Protein 3C5H (pdb70)

GO terms:
  GO:0005096 GTPase activator activity (F, IDA)
  GO:0005543 phospholipid binding (F, IDA)
  GO:0005096 GTPase activator activity (F, TAS)
  GO:0005829 cytosol (C, TAS)
  GO:0051056 regulation of small GTPase mediated signal transduction (P, TAS)

B-factor: mean 26.94, std 9.26, range [2.0, 60.21]

CATH classification: 3.40.50.300

Organism: Homo sapiens (NCBI:txid9606)

Radius of gyration: 16.61 Å; Cα contacts (8 Å, |Δi|>4): 480; chains: 1; bounding box: 36×43×38 Å

Solvent-accessible surface area: 10940 Å² total; per-residue (Å²): 106,130,150,118,175,132,68,36,62,12,18,2,0,1,0,0,29,5,1,24,40,92,110,31,61,88,76,31,6,15,10,16,22,1,0,0,23,14,22,21,66,62,94,99,76,31,71,100,125,28,67,14,34,2,30,94,84,35,7,42,15,81,0,0,32,95,22,9,16,5,0,0,0,75,26,133,52,39,12,0,1,3,5,4,15,5,1,14,65,152,92,112,115,28,12,71,46,144,88,46,105,89,12,31,109,29,0,10,36,44,74,10,69,7,76,106,0,2,11,4,23,9,37,106,0,9,52,115,24,98,82,66,116,97,54,89,3,34,144,11,62,7,113,4,29,0,0,0,0,2,0,20,0,23,209,149,13,102,91,12,31,56,46,0,33,84,0,25,62,44,0,40,146,40,191,73,40,16,0,0,0,0,4,50,32,60,78,31,36,107,73,63,39,72,49,0,59,82,19,2,147,80,61,96,102,19,82,32,10,64,1,3,13,100,65,79,72,61,3,96,90,0,0,57,16,0,29,112,48,23,37,188

Foldseek 3Di:
DQPDLAPPEAEEEEEFDAFFCVSCVVPDQCQVLLLQCQAPVDPVQGDPDADLADAPQLCCFQQVNVPQKGFQQQDVHYTYMYRHFHAYNPPRHTDVNVVDDPSLQSSLDQKQARPLRFHDRHSVCGVVVVVDDGDGDPPSIGGHQEYEYEQEQAPVRVVRVVVSLSSVVSNVVVVHYYEYEYEPCVRGDPVSVVVVVVVQVVDDPHHYFYDYSPVGPCSVVSVVVRSVVSSD

Sequence (232 aa):
RENLYFQGTYNISVVGLSGTEKEKGQCGIGKSCLCNRFVVRPSADEFHLDHTSVLSTSDFGGRVVNNDHFLYWGEVSKMHIVVEQTEFIIDDQTFQPHRSTALQPYIKRAAATKLASAEKLMYFCTDQLGLEQDFEQKQMPDGKLLVDGFLLGIDVSRNFDDQLKFVSNLYNQLAKTKKPIVVVLTKCDEGVERYIRDAHTFALSKKNLQVVETSARSNVNVDLAFSTLVQQLLIDK

Nearest PDB structures (foldseek):
  3c5h-assembly1_A  TM=1.004E+00  e=5.562E-52  Homo sapiens
  6d4g-assembly1_A  TM=9.796E-01  e=6.152E-45  Rattus norvegicus
  6e6c-assembly1_A  TM=6.858E-01  e=2.687E-07  Homo sapiens
  5wpm-assembly1_A  TM=6.747E-01  e=1.916E-06  Homo sapiens
  8g4h-assembly1_B  TM=6.964E-01  e=5.279E-06  Homo sapiens

Secondary structure (DSSP, 8-state):
-TTSS--S-EEEEEEES---TTTTTT---SHHHHHHHHH--STTT--S----EE-HHHHTSTTTTT-SEEEEEEE--EEEEEE---EETTT-SBTTGGGPPPHHHHHT-SEEE-TTPBPP--GGGTT-GGGS--PBPGGGEEE--EEEEEEE-B--HHHHHHHHHHHHHHHHHTT--EEEEEE-GGGB-HHHHHHHHHHHHTSSS--EEE-BTTTTBSHHHHHHHHHHHHH-

InterPro domains:
  IPR000198 Rho GTPase-activating protein domain [PF00620] (1262-1408)
  IPR000198 Rho GTPase-activating protein domain [PS50238] (1249-1436)
  IPR000198 Rho GTPase-activating protein domain [SM00324] (1259-1433)
  IPR001806 Small GTPase [PF00071] (159-247)
  IPR002713 FF domain [PS51676] (270-327)
  IPR002713 FF domain [PS51676] (368-422)
  IPR002713 FF domain [PS51676] (429-483)
  IPR002713 FF domain [PS51676] (485-550)
  IPR002713 FF domain [SM00441] (270-327)
  IPR002713 FF domain [SM00441] (369-422)
  IPR002713 FF domain [SM00441] (429-483)
  IPR002713 FF domain [SM00441] (485-539)
  IPR008936 Rho GTPase activation protein [G3DSA:1.10.555.10] (1240-1439)
  IPR008936 Rho GTPase 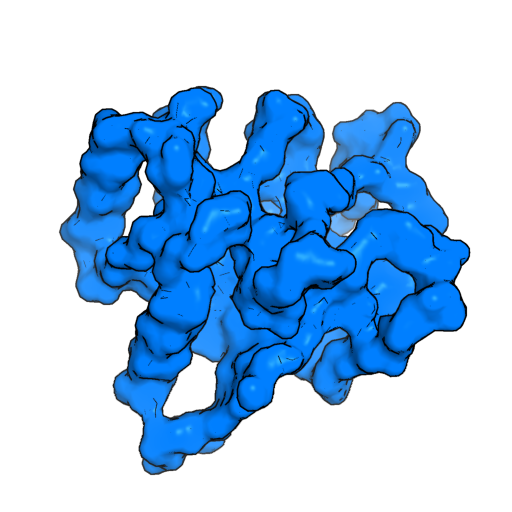activation protein [SSF48350] (1243-1436)
  IPR027417 P-loop containing nucleoside triphosphate hydrolase [G3DSA:3.40.50.300] (4-249)
  IPR027417 P-loop containing nucleoside triphosphate hydrolase [SSF52540] (29-252)
  IPR032835 Rho GTPase-activating protein, FF domain [PF16512] (261-340)
  IPR036517 FF domain superfamily [G3DSA:1.10.10.440] (264-331)
  IPR036517 FF domain superfamily [G3DSA:1.10.10.440] (488-552)
  IPR036517 FF domain superfamily [SSF81698] (427-490)

Structure (mmCIF, N/CA/C/O backbone):
data_3C5H
#
_entry.id   3C5H
#
_cell.length_a   108.959
_cell.length_b   108.959
_cell.length_c   51.319
_cell.angle_alpha   90.000
_cell.angle_beta   90.000
_cell.angle_gamma   90.000
#
_symmetry.space_group_name_H-M   'I 4'
#
loop_
_entity.id
_entity.type
_entity.pdbx_description
1 polymer 'Glucocorticoid receptor DNA-binding factor 1'
2 non-polymer 'MAGNESIUM ION'
3 non-polymer 'PHOSPHOAMINOPHOSPHONIC ACID-GUANYLATE ESTER'
4 non-polymer 'UNKNOWN ATOM OR ION'
5 water water
#
loop_
_atom_site.group_PDB
_atom_site.id
_atom_site.type_symbol
_atom_site.label_atom_id
_atom_site.label_alt_id
_atom_site.label_comp_id
_atom_site.label_asym_id
_atom_site.label_entity_id
_atom_site.label_seq_id
_atom_site.pdbx_PDB_ins_code
_atom_site.Cartn_x
_atom_site.Cartn_y
_atom_site.Cartn_z
_atom_site.occupancy
_atom_site.B_iso_or_equiv
_atom_site.auth_seq_id
_atom_site.auth_comp_id
_atom_site.auth_asym_id
_atom_site.auth_atom_id
_atom_site.pdbx_PDB_model_num
ATOM 1 N N . ARG A 1 11 ? 32.565 36.830 -11.457 1.00 38.79 5 ARG A N 1
ATOM 2 C CA . ARG A 1 11 ? 32.273 36.077 -12.720 1.00 37.21 5 ARG A CA 1
ATOM 3 C C . ARG A 1 11 ? 31.900 34.625 -12.416 1.00 30.92 5 ARG A C 1
ATOM 4 O O . ARG A 1 11 ? 32.376 33.987 -11.429 1.00 28.39 5 ARG A O 1
ATOM 6 N N . GLU A 1 12 ? 31.019 34.117 -13.264 1.00 24.66 6 GLU A N 1
ATOM 7 C CA . GLU A 1 12 ? 30.280 32.909 -12.984 1.00 25.04 6 GLU A CA 1
ATOM 8 C C . GLU A 1 12 ? 31.182 31.663 -13.043 1.00 20.19 6 GLU A C 1
ATOM 9 O O . GLU A 1 12 ? 30.861 30.652 -12.480 1.00 24.66 6 GLU A O 1
ATOM 12 N N . ASN A 1 13 ? 32.269 31.758 -13.792 1.00 24.36 7 ASN A N 1
ATOM 13 C CA . ASN A 1 13 ? 33.146 30.600 -14.023 1.00 24.60 7 ASN A CA 1
ATOM 14 C C . ASN A 1 13 ? 34.110 30.339 -12.852 1.00 26.03 7 ASN A C 1
ATOM 15 O O . ASN A 1 13 ? 34.761 29.289 -12.780 1.00 22.31 7 ASN A O 1
ATOM 20 N N . LEU A 1 14 ? 34.210 31.297 -11.936 1.00 25.76 8 LEU A N 1
ATOM 21 C CA . LEU A 1 14 ? 35.119 31.159 -10.797 1.00 26.87 8 LEU A CA 1
ATOM 22 C C . LEU A 1 14 ? 34.551 30.278 -9.678 1.00 24.60 8 LEU A C 1
ATOM 23 O O . LEU A 1 14 ? 33.327 30.146 -9.487 1.00 22.64 8 LEU A O 1
ATOM 28 N N . TYR A 1 15 ? 35.467 29.620 -8.965 1.00 24.72 9 TYR A N 1
ATOM 29 C CA . TYR A 1 15 ? 35.124 28.753 -7.888 1.00 24.93 9 TYR A CA 1
ATOM 30 C C . TYR A 1 15 ? 34.434 29.529 -6.757 1.00 21.83 9 TYR A C 1
ATOM 31 O O . TYR A 1 15 ? 33.331 29.188 -6.372 1.00 23.50 9 TYR A O 1
ATOM 40 N N . PHE A 1 16 ? 35.141 30.529 -6.219 1.00 26.99 10 PHE A N 1
ATOM 41 C CA . PHE A 1 16 ? 34.624 31.485 -5.197 1.00 31.27 10 PHE A CA 1
ATOM 42 C C . PHE A 1 16 ? 34.463 32.801 -5.882 1.00 30.87 10 PHE A C 1
ATOM 43 O O . PHE A 1 16 ? 35.411 33.294 -6.471 1.00 33.04 10 PHE A O 1
ATOM 51 N N . GLN A 1 17 ? 33.292 33.417 -5.797 1.00 29.67 11 GLN A N 1
ATOM 52 C CA . GLN A 1 17 ? 33.153 34.768 -6.309 1.00 26.77 11 GLN A CA 1
ATOM 53 C C . GLN A 1 17 ? 33.831 35.803 -5.383 1.00 30.15 11 GLN A C 1
ATOM 54 O O . GLN A 1 17 ? 34.115 36.897 -5.820 1.00 34.11 11 GLN A O 1
ATOM 60 N N . GLY A 1 18 ? 34.081 35.450 -4.124 1.00 30.43 12 GLY A N 1
ATOM 61 C CA . GLY A 1 18 ? 34.936 36.243 -3.248 1.00 33.92 12 GLY A CA 1
ATOM 62 C C . GLY A 1 18 ? 34.222 37.385 -2.514 1.00 32.52 12 GLY A C 1
ATOM 63 O O . GLY A 1 18 ? 34.528 37.647 -1.351 1.00 35.27 12 GLY A O 1
ATOM 64 N N . THR A 1 19 ? 33.316 38.075 -3.205 1.00 31.09 13 THR A N 1
ATOM 65 C CA . THR A 1 19 ? 32.411 39.050 -2.560 1.00 29.66 13 THR A CA 1
ATOM 66 C C . THR A 1 19 ? 30.948 38.579 -2.633 1.00 26.38 13 THR A C 1
ATOM 67 O O . THR A 1 19 ? 30.515 38.061 -3.660 1.00 24.06 13 THR A O 1
ATOM 71 N N . TYR A 1 20 ? 30.205 38.753 -1.533 1.00 23.36 14 TYR A N 1
ATOM 72 C CA . TYR A 1 20 ? 28.845 38.195 -1.356 1.00 22.39 14 TYR A CA 1
ATOM 73 C C . TYR A 1 20 ? 27.971 39.310 -0.783 1.00 17.48 14 TYR A C 1
ATOM 74 O O . TYR A 1 20 ? 28.206 39.735 0.314 1.00 18.33 14 TYR A O 1
ATOM 83 N N . ASN A 1 21 ? 27.023 39.765 -1.562 1.00 17.58 15 ASN A N 1
ATOM 84 C CA . ASN A 1 21 ? 26.063 40.781 -1.082 1.00 18.20 15 ASN A CA 1
ATOM 85 C C . ASN A 1 21 ? 24.822 40.066 -0.627 1.00 15.23 15 ASN A C 1
ATOM 86 O O . ASN A 1 21 ? 24.135 39.418 -1.426 1.00 16.57 15 ASN A O 1
ATOM 91 N N . ILE A 1 22 ? 24.532 40.173 0.665 1.00 18.59 16 ILE A N 1
ATOM 92 C CA . ILE A 1 22 ? 23.471 39.383 1.297 1.00 15.13 16 ILE A CA 1
ATOM 93 C C . ILE A 1 22 ? 22.387 40.351 1.802 1.00 17.80 16 ILE A C 1
ATOM 94 O O . ILE A 1 22 ? 22.697 41.316 2.512 1.00 17.49 16 ILE A O 1
ATOM 99 N N . SER A 1 23 ? 21.144 40.065 1.425 1.00 17.57 17 SER A N 1
ATOM 100 C CA . SER A 1 23 ? 20.017 40.875 1.833 1.00 17.59 17 SER A CA 1
ATOM 101 C C . SER A 1 23 ? 19.186 40.074 2.824 1.00 15.86 17 SER A C 1
ATOM 102 O O . SER A 1 23 ? 18.716 38.962 2.535 1.00 16.37 17 SER A O 1
ATOM 105 N N . VAL A 1 24 ? 18.983 40.668 3.997 1.00 16.47 18 VAL A N 1
ATOM 106 C CA . VAL A 1 24 ? 18.205 40.087 5.062 1.00 15.45 18 VAL A CA 1
ATOM 107 C C . VAL A 1 24 ? 16.795 40.711 5.054 1.00 17.44 18 VAL A C 1
ATOM 108 O O . VAL A 1 24 ? 16.673 41.901 5.173 1.00 15.89 18 VAL A O 1
ATOM 112 N N . VAL A 1 25 ? 15.789 39.856 4.924 1.00 16.27 19 VAL A N 1
ATOM 113 C CA . VAL A 1 25 ? 14.388 40.229 4.698 1.00 17.78 19 VAL A CA 1
ATOM 114 C C . VAL A 1 25 ? 13.488 39.440 5.640 1.00 17.02 19 VAL A C 1
ATOM 115 O O . VAL A 1 25 ? 13.871 38.438 6.205 1.00 17.13 19 VAL A O 1
ATOM 119 N N . GLY A 1 26 ? 12.254 39.893 5.811 1.00 14.01 20 GLY A N 1
ATOM 120 C CA . GLY A 1 26 ? 11.304 39.234 6.699 1.00 14.37 20 GLY A CA 1
ATOM 121 C C . GLY A 1 26 ? 10.100 40.164 6.884 1.00 17.49 20 GLY A C 1
ATOM 122 O O . GLY A 1 26 ? 10.112 41.265 6.384 1.00 17.75 20 GLY A O 1
ATOM 123 N N . LEU A 1 27 ? 9.110 39.727 7.642 1.00 19.00 21 LEU A N 1
ATOM 124 C CA . LEU A 1 27 ? 7.950 40.610 7.951 1.00 20.70 21 LEU A CA 1
ATOM 125 C C . LEU A 1 27 ? 8.460 41.978 8.397 1.00 20.53 21 LEU A C 1
ATOM 126 O O . LEU A 1 27 ? 9.366 42.103 9.263 1.00 20.34 21 LEU A O 1
ATOM 131 N N . SER A 1 28 ? 7.941 43.042 7.764 1.00 19.30 22 SER A N 1
ATOM 132 C CA . SER A 1 28 ? 8.358 44.391 8.112 1.00 19.57 22 SER A CA 1
ATOM 133 C C . SER A 1 28 ? 7.141 45.303 7.865 1.00 18.72 22 SER A C 1
ATOM 134 O O . SER A 1 28 ? 6.263 44.905 7.152 1.00 19.28 22 SER A O 1
ATOM 137 N N . GLY A 1 29 ? 7.168 46.471 8.493 1.00 24.08 23 GLY A N 1
ATOM 138 C CA . GLY A 1 29 ? 6.160 47.532 8.283 1.00 30.30 23 GLY A CA 1
ATOM 139 C C . GLY A 1 29 ? 6.065 48.557 9.421 1.00 34.28 23 GLY A C 1
ATOM 140 O O . GLY A 1 29 ? 7.094 49.010 9.996 1.00 32.27 23 GLY A O 1
ATOM 141 N N . THR A 1 30 ? 4.815 48.926 9.735 1.00 34.64 24 THR A N 1
ATOM 142 C CA . THR A 1 30 ? 4.511 49.815 10.853 1.00 32.43 24 THR A CA 1
ATOM 143 C C . THR A 1 30 ? 4.624 49.060 12.190 1.00 32.80 24 THR A C 1
ATOM 144 O O . THR A 1 30 ? 4.506 47.807 12.252 1.00 31.41 24 THR A O 1
ATOM 148 N N . GLU A 1 31 ? 4.884 49.828 13.250 1.00 31.22 25 GLU A N 1
ATOM 149 C CA . GLU A 1 31 ? 4.850 49.294 14.610 1.00 30.68 25 GLU A CA 1
ATOM 150 C C . GLU A 1 31 ? 3.631 48.390 14.802 1.00 29.56 25 GLU A C 1
ATOM 151 O O . GLU A 1 31 ? 3.765 47.267 15.307 1.00 35.02 25 GLU A O 1
ATOM 154 N N . LYS A 1 32 ? 2.436 48.861 14.386 1.00 31.20 26 LYS A N 1
ATOM 155 C CA . LYS A 1 32 ? 1.182 48.083 14.540 1.00 30.73 26 LYS A CA 1
ATOM 156 C C . LYS A 1 32 ? 1.203 46.734 13.783 1.00 32.19 26 LYS A C 1
ATOM 157 O O . LYS A 1 32 ? 0.817 45.691 14.338 1.00 34.44 26 LYS A O 1
ATOM 159 N N . GLU A 1 33 ? 1.657 46.752 12.516 1.00 34.73 27 GLU A N 1
ATOM 160 C CA . GLU A 1 33 ? 1.818 45.514 11.721 1.00 35.88 27 GLU A CA 1
ATOM 161 C C . GLU A 1 33 ? 2.885 44.578 12.307 1.00 38.15 27 GLU A C 1
ATOM 162 O O . GLU A 1 33 ? 2.871 43.389 12.018 1.00 43.16 27 GLU A O 1
ATOM 168 N N . LYS A 1 34 ? 3.819 45.125 13.088 1.00 39.44 28 LYS A N 1
ATOM 169 C CA . LYS A 1 34 ? 4.819 44.324 13.824 1.00 38.52 28 LYS A CA 1
ATOM 170 C C . LYS A 1 34 ? 4.456 44.111 15.327 1.00 39.98 28 LYS A C 1
ATOM 171 O O . LYS A 1 34 ? 5.282 43.633 16.122 1.00 39.19 28 LYS A O 1
ATOM 177 N N . GLY A 1 35 ? 3.250 44.509 15.736 1.00 40.25 29 GLY A N 1
ATOM 178 C CA . GLY A 1 35 ? 2.876 44.434 17.146 1.00 36.75 29 GLY A CA 1
ATOM 179 C C . GLY A 1 35 ? 3.869 45.104 18.081 1.00 38.96 29 GLY A C 1
ATOM 180 O O . GLY A 1 35 ? 4.062 44.638 19.213 1.00 43.09 29 GLY A O 1
ATOM 181 N N . GLN A 1 36 ? 4.505 46.186 17.610 1.00 31.30 30 GLN A N 1
ATOM 182 C CA . GLN A 1 36 ? 5.602 46.875 18.320 1.00 31.04 30 GLN A CA 1
ATOM 183 C C . GLN A 1 36 ? 6.774 45.958 18.658 1.00 33.77 30 GLN A C 1
ATOM 184 O O . GLN A 1 36 ? 7.453 46.168 19.677 1.00 38.45 30 GLN A O 1
ATOM 186 N N . CYS A 1 37 ? 7.022 44.983 17.769 1.00 37.64 31 CYS A N 1
ATOM 187 C CA . CYS A 1 37 ? 8.088 44.011 17.931 1.00 32.32 31 CYS A CA 1
ATOM 188 C C . CYS A 1 37 ? 8.512 43.410 16.563 1.00 25.68 31 CYS A C 1
ATOM 189 O O . CYS A 1 37 ? 7.842 42.567 15.994 1.00 25.64 31 CYS A O 1
ATOM 192 N N . GLY A 1 38 ? 9.622 43.891 16.049 1.00 24.31 32 GLY A N 1
ATOM 193 C CA . GLY A 1 38 ? 10.146 43.383 14.791 1.00 21.87 32 GLY A CA 1
ATOM 194 C C . GLY A 1 38 ? 10.571 41.930 14.938 1.00 21.88 32 GLY A C 1
ATOM 195 O O . GLY A 1 38 ? 10.690 41.389 16.069 1.00 20.85 32 GLY A O 1
ATOM 196 N N . ILE A 1 39 ? 10.811 41.305 13.797 1.00 20.71 33 ILE A N 1
ATOM 197 C CA . ILE A 1 39 ? 11.053 39.870 13.744 1.00 19.29 33 ILE A CA 1
ATOM 198 C C . ILE A 1 39 ? 12.520 39.447 14.010 1.00 18.12 33 ILE A C 1
ATOM 199 O O . ILE A 1 39 ? 12.781 38.237 14.141 1.00 19.06 33 ILE A O 1
ATOM 204 N N . GLY A 1 40 ? 13.431 40.407 14.139 1.00 17.59 34 GLY A N 1
ATOM 205 C CA . GLY A 1 40 ? 14.829 40.165 14.495 1.00 19.45 34 GLY A CA 1
ATOM 206 C C . GLY A 1 40 ? 15.894 40.454 13.433 1.00 17.96 34 GLY A C 1
ATOM 207 O O . GLY A 1 40 ? 17.036 40.070 13.628 1.00 17.00 34 GLY A O 1
ATOM 208 N N . LYS A 1 41 ? 15.529 41.102 12.300 1.00 16.29 35 LYS A N 1
ATOM 209 C CA . LYS A 1 41 ? 16.481 41.396 11.226 1.00 17.60 35 LYS A CA 1
ATOM 210 C C . LYS A 1 41 ? 17.688 42.177 11.700 1.00 17.67 35 LYS A C 1
ATOM 211 O O . LYS A 1 41 ? 18.844 41.751 11.481 1.00 14.60 35 LYS A O 1
ATOM 217 N N . SER A 1 42 ? 17.443 43.311 12.332 1.00 14.73 36 SER A N 1
ATOM 218 C CA . SER A 1 42 ? 18.516 44.220 12.766 1.00 12.87 36 SER A CA 1
ATOM 219 C C . SER A 1 42 ? 19.468 43.563 13.767 1.00 15.82 36 SER A C 1
ATOM 220 O O . SER A 1 42 ? 20.669 43.670 13.623 1.00 18.97 36 SER A O 1
ATOM 223 N N . CYS A 1 43 ? 18.923 42.896 14.781 1.00 17.83 37 CYS A N 1
ATOM 224 C CA . CYS A 1 43 ? 19.775 42.244 15.778 1.00 17.95 37 CYS A CA 1
ATOM 225 C C . CYS A 1 43 ? 20.575 41.084 15.164 1.00 14.23 37 CYS A C 1
ATOM 226 O O . CYS A 1 43 ? 21.706 40.840 15.584 1.00 17.87 37 CYS A O 1
ATOM 229 N N . LEU A 1 44 ? 20.005 40.411 14.162 1.00 15.47 38 LEU A N 1
ATOM 230 C CA . LEU A 1 44 ? 20.718 39.335 13.473 1.00 16.12 38 LEU A CA 1
ATOM 231 C C . LEU A 1 44 ? 21.937 39.932 12.734 1.00 18.57 38 LEU A C 1
ATOM 232 O O . LEU A 1 44 ? 23.090 39.467 12.900 1.00 17.39 38 LEU A O 1
ATOM 237 N N . CYS A 1 45 ? 21.689 41.012 11.979 1.00 16.43 39 CYS A N 1
ATOM 238 C CA . CYS A 1 45 ? 22.719 41.713 11.223 1.00 16.22 39 CYS A CA 1
ATOM 239 C C . CYS A 1 45 ? 23.792 42.275 12.129 1.00 18.07 39 CYS A C 1
ATOM 240 O O . CYS A 1 45 ? 24.969 42.112 11.838 1.00 20.69 39 CYS A O 1
ATOM 243 N N . ASN A 1 46 ? 23.373 42.944 13.204 1.00 18.12 40 ASN A N 1
ATOM 244 C CA . ASN A 1 46 ? 24.266 43.588 14.163 1.00 18.89 40 ASN A CA 1
ATOM 245 C C . ASN A 1 46 ? 25.244 42.552 14.787 1.00 20.76 40 ASN A C 1
ATOM 246 O O . ASN A 1 46 ? 26.459 42.814 14.893 1.00 22.76 40 ASN A O 1
ATOM 251 N N . ARG A 1 47 ? 24.699 41.400 15.173 1.00 20.45 41 ARG A N 1
ATOM 252 C CA . ARG A 1 47 ? 25.509 40.349 15.812 1.00 22.82 41 ARG A CA 1
ATOM 253 C C . ARG A 1 47 ? 26.451 39.704 14.815 1.00 22.00 41 ARG A C 1
ATOM 254 O O . ARG A 1 47 ? 27.551 39.340 15.171 1.00 23.26 41 ARG A O 1
ATOM 262 N N . PHE A 1 48 ? 26.023 39.570 13.560 1.00 18.80 42 PHE A N 1
ATOM 263 C CA . PHE A 1 48 ? 26.910 39.060 12.525 1.00 21.71 42 PHE A CA 1
ATOM 264 C C . PHE A 1 48 ? 28.072 40.014 12.226 1.00 22.61 42 PHE A C 1
ATOM 265 O O . PHE A 1 48 ? 29.243 39.592 12.236 1.00 23.07 42 PHE A O 1
ATOM 273 N N . VAL A 1 49 ? 27.776 41.286 12.002 1.00 22.48 43 VAL A N 1
ATOM 274 C CA A VAL A 1 49 ? 28.791 42.256 11.575 0.50 23.94 43 VAL A CA 1
ATOM 275 C CA B VAL A 1 49 ? 28.809 42.251 11.574 0.50 22.43 43 VAL A CA 1
ATOM 276 C C . VAL A 1 49 ? 29.696 42.707 12.748 1.00 25.10 43 VAL A C 1
ATOM 277 O O . VAL A 1 49 ? 30.880 42.949 12.571 1.00 25.17 43 VAL A O 1
ATOM 284 N N . ARG A 1 50 ? 29.131 42.806 13.938 1.00 28.68 44 ARG A N 1
ATOM 285 C CA . ARG A 1 50 ? 29.849 43.345 15.103 1.00 29.00 44 ARG A CA 1
ATOM 286 C C . ARG A 1 50 ? 29.379 42.607 16.357 1.00 27.89 44 ARG A C 1
ATOM 287 O O . ARG A 1 50 ? 28.559 43.122 17.098 1.00 30.63 44 ARG A O 1
ATOM 295 N N . PRO A 1 51 ? 29.873 41.368 16.559 1.00 27.30 45 PRO A N 1
ATOM 296 C CA . PRO A 1 51 ? 29.372 40.430 17.571 1.00 30.55 45 PRO A CA 1
ATOM 297 C C . PRO A 1 51 ? 29.790 40.665 19.034 1.00 33.09 45 PRO A C 1
ATOM 298 O O . PRO A 1 51 ? 29.270 40.011 19.913 1.00 33.61 45 PRO A O 1
ATOM 302 N N . SER A 1 52 ? 30.713 41.583 19.269 1.00 36.05 46 SER A N 1
ATOM 303 C CA . SER A 1 52 ? 31.130 41.914 20.628 1.00 40.56 46 SER A CA 1
ATOM 304 C C . SER A 1 52 ? 29.992 42.529 21.422 1.00 43.25 46 SER A C 1
ATOM 305 O O . SER A 1 52 ? 29.206 43.338 20.890 1.00 41.87 46 SER A O 1
ATOM 308 N N . ALA A 1 53 ? 29.909 42.125 22.695 1.00 46.14 47 ALA A N 1
ATOM 309 C CA . ALA A 1 53 ? 28.893 42.613 23.636 1.00 46.86 47 ALA A CA 1
ATOM 310 C C . ALA A 1 53 ? 28.828 44.139 23.635 1.00 48.15 47 ALA A C 1
ATOM 311 O O . ALA A 1 53 ? 27.750 44.717 23.732 1.00 50.84 47 ALA A O 1
ATOM 313 N N . ASP A 1 54 ? 29.994 44.773 23.503 1.00 47.64 48 ASP A N 1
ATOM 314 C CA . ASP A 1 54 ? 30.119 46.233 23.493 1.00 47.54 48 ASP A CA 1
ATOM 315 C C . ASP A 1 54 ? 29.492 46.878 22.266 1.00 47.24 48 ASP A C 1
ATOM 316 O O . ASP A 1 54 ? 29.157 48.059 22.299 1.00 49.45 48 ASP A O 1
ATOM 318 N N . GLU A 1 55 ? 29.367 46.112 21.184 1.00 45.59 49 GLU A N 1
ATOM 319 C CA . GLU A 1 55 ? 28.866 46.629 19.905 1.00 43.98 49 GLU A CA 1
ATOM 320 C C . GLU A 1 55 ? 27.497 46.081 19.502 1.00 38.88 49 GLU A C 1
ATOM 321 O O . GLU A 1 55 ? 26.957 46.488 18.469 1.00 34.06 49 GLU A O 1
ATOM 327 N N . PHE A 1 56 ? 26.945 45.168 20.303 1.00 34.74 50 PHE A N 1
ATOM 328 C CA . PHE A 1 56 ? 25.621 44.598 20.031 1.00 34.67 50 PHE A CA 1
ATOM 329 C C . PHE A 1 56 ? 24.516 45.378 20.753 1.00 36.96 50 PHE A C 1
ATOM 330 O O . PHE A 1 56 ? 24.601 45.579 21.957 1.00 37.04 50 PHE A O 1
ATOM 338 N N . HIS A 1 57 ? 23.496 45.815 20.004 1.00 34.12 51 HIS A N 1
ATOM 339 C CA . HIS A 1 57 ? 22.338 46.529 20.541 1.00 35.27 51 HIS A CA 1
ATOM 340 C C . HIS A 1 57 ? 21.098 45.727 20.306 1.00 32.80 51 HIS A C 1
ATOM 341 O O . HIS A 1 57 ? 20.866 45.245 19.198 1.00 30.61 51 HIS A O 1
ATOM 348 N N . LEU A 1 58 ? 20.277 45.629 21.340 1.00 30.05 52 LEU A N 1
ATOM 349 C CA . LEU A 1 58 ? 19.048 44.892 21.289 1.00 33.14 52 LEU A CA 1
ATOM 350 C C . LEU A 1 58 ? 17.953 45.794 20.703 1.00 32.62 52 LEU A C 1
ATOM 351 O O . LEU A 1 58 ? 16.937 45.292 20.238 1.00 34.62 52 LEU A O 1
ATOM 356 N N . ASP A 1 59 ? 18.177 47.118 20.709 1.00 30.07 53 ASP A N 1
ATOM 357 C CA . ASP A 1 59 ? 17.127 48.082 20.379 1.00 31.13 53 ASP A CA 1
ATOM 358 C C . ASP A 1 59 ? 17.510 48.910 19.167 1.00 25.96 53 ASP A C 1
ATOM 359 O O . ASP A 1 59 ? 18.442 49.732 19.220 1.00 27.56 53 ASP A O 1
ATOM 364 N N . HIS A 1 60 ? 16.754 48.694 18.090 1.00 23.89 54 HIS A N 1
ATOM 365 C CA . HIS A 1 60 ? 16.947 49.342 16.783 1.00 20.42 54 HIS A CA 1
ATOM 366 C C . HIS A 1 60 ? 15.581 49.758 16.245 1.00 22.32 54 HIS A C 1
ATOM 367 O O . HIS A 1 60 ? 14.895 49.014 15.528 1.00 20.39 54 HIS A O 1
ATOM 374 N N . THR A 1 61 ? 15.152 50.952 16.643 1.00 21.10 55 THR A N 1
ATOM 375 C CA . THR A 1 61 ? 13.828 51.434 16.231 1.00 20.10 55 THR A CA 1
ATOM 376 C C . THR A 1 61 ? 13.754 51.724 14.710 1.00 16.67 55 THR A C 1
ATOM 377 O O . THR A 1 61 ? 14.736 52.103 14.106 1.00 20.95 55 THR A O 1
ATOM 381 N N . SER A 1 62 ? 12.600 51.496 14.125 1.00 16.19 56 SER A N 1
ATOM 382 C CA . SER A 1 62 ? 12.356 51.794 12.717 1.00 15.77 56 SER A CA 1
ATOM 383 C C . SER A 1 62 ? 11.377 52.960 12.601 1.00 19.56 56 SER A C 1
ATOM 384 O O . SER A 1 62 ? 10.954 53.287 11.518 1.00 19.11 56 SER A O 1
ATOM 387 N N . VAL A 1 63 ? 11.081 53.586 13.733 1.00 19.54 57 VAL A N 1
ATOM 388 C CA . VAL A 1 63 ? 10.257 54.816 13.766 1.00 21.38 57 VAL A CA 1
ATOM 389 C C . VAL A 1 63 ? 11.215 56.009 13.778 1.00 17.56 57 VAL A C 1
ATOM 390 O O . VAL A 1 63 ? 11.892 56.262 14.773 1.00 21.77 57 VAL A O 1
ATOM 394 N N . LEU A 1 64 ? 11.264 56.742 12.661 1.00 20.92 58 LEU A N 1
ATOM 395 C CA . LEU A 1 64 ? 12.287 57.750 12.385 1.00 22.07 58 LEU A CA 1
ATOM 396 C C . LEU A 1 64 ? 11.688 59.100 12.017 1.00 20.85 58 LEU A C 1
ATOM 397 O O . LEU A 1 64 ? 10.659 59.171 11.349 1.00 23.40 58 LEU A O 1
ATOM 402 N N . SER A 1 65 ? 12.367 60.162 12.402 1.00 19.34 59 SER A N 1
ATOM 403 C CA . SER A 1 65 ? 12.012 61.501 11.955 1.00 23.12 59 SER A CA 1
ATOM 404 C C . SER A 1 65 ? 12.348 61.674 10.489 1.00 25.66 59 SER A C 1
ATOM 405 O O . SER A 1 65 ? 13.184 60.956 9.956 1.00 18.10 59 SER A O 1
ATOM 408 N N . THR A 1 66 ? 11.724 62.646 9.838 1.00 23.66 60 THR A N 1
ATOM 409 C CA . THR A 1 66 ? 12.057 62.951 8.450 1.00 26.73 60 THR A CA 1
ATOM 410 C C . THR A 1 66 ? 13.545 63.283 8.293 1.00 23.54 60 THR A C 1
ATOM 411 O O . THR A 1 66 ? 14.200 62.868 7.322 1.00 21.20 60 THR A O 1
ATOM 415 N N . SER A 1 67 ? 14.106 63.976 9.270 1.00 23.47 61 SER A N 1
ATOM 416 C CA . SER A 1 67 ? 15.525 64.284 9.233 1.00 24.26 61 SER A CA 1
ATOM 417 C C . SER A 1 67 ? 16.425 63.019 9.282 1.00 22.54 61 SER A C 1
ATOM 418 O O . SER A 1 67 ? 17.398 62.937 8.528 1.00 23.10 61 SER A O 1
ATOM 421 N N . ASP A 1 68 ? 16.061 62.056 10.138 1.00 22.11 62 ASP A N 1
ATOM 422 C CA . ASP A 1 68 ? 16.796 60.757 10.320 1.00 21.24 62 ASP A CA 1
ATOM 423 C C . ASP A 1 68 ? 16.713 60.028 8.957 1.00 22.99 62 ASP A C 1
ATOM 424 O O . ASP A 1 68 ? 17.691 59.518 8.432 1.00 26.49 62 ASP A O 1
ATOM 429 N N . PHE A 1 69 ? 15.507 59.980 8.404 1.00 19.32 63 PHE A N 1
ATOM 430 C CA . PHE A 1 69 ? 15.268 59.248 7.144 1.00 20.08 63 PHE A CA 1
ATOM 431 C C . PHE A 1 69 ? 16.073 59.824 5.989 1.00 22.89 63 PHE A C 1
ATOM 432 O O . PHE A 1 69 ? 16.540 59.075 5.139 1.00 20.58 63 PHE A O 1
ATOM 440 N N . GLY A 1 70 ? 16.283 61.141 5.985 1.00 24.20 64 GLY A N 1
ATOM 441 C CA . GLY A 1 70 ? 17.035 61.803 4.923 1.00 22.36 64 GLY A CA 1
ATOM 442 C C . GLY A 1 70 ? 18.518 61.938 5.150 1.00 22.44 64 GLY A C 1
ATOM 443 O O . GLY A 1 70 ? 19.210 62.494 4.316 1.00 23.29 64 GLY A O 1
ATOM 444 N N . GLY A 1 71 ? 19.020 61.453 6.279 1.00 23.01 65 GLY A N 1
ATOM 445 C CA . GLY A 1 71 ? 20.461 61.473 6.545 1.00 22.50 65 GLY A CA 1
ATOM 446 C C . GLY A 1 71 ? 21.173 60.503 5.628 1.00 22.94 65 GLY A C 1
ATOM 447 O O . GLY A 1 71 ? 20.540 59.780 4.848 1.00 21.37 65 GLY A O 1
ATOM 448 N N . ARG A 1 72 ? 22.487 60.470 5.721 1.00 24.64 66 ARG A N 1
ATOM 449 C CA . ARG A 1 72 ? 23.288 59.650 4.804 1.00 27.17 66 ARG A CA 1
ATOM 450 C C . ARG A 1 72 ? 23.295 58.140 5.178 1.00 24.32 66 ARG A C 1
ATOM 451 O O . ARG A 1 72 ? 23.555 57.316 4.322 1.00 26.62 66 ARG A O 1
ATOM 459 N N . VAL A 1 73 ? 23.008 57.803 6.445 1.00 21.26 67 VAL A N 1
ATOM 460 C CA . VAL A 1 73 ? 22.908 56.411 6.863 1.00 23.53 67 VAL A CA 1
ATOM 461 C C . VAL A 1 73 ? 21.634 55.715 6.289 1.00 19.81 67 VAL A C 1
ATOM 462 O O . VAL A 1 73 ? 21.718 54.678 5.605 1.00 21.04 67 VAL A O 1
ATOM 466 N N . VAL A 1 74 ? 20.466 56.300 6.523 1.00 18.13 68 VAL A N 1
ATOM 467 C CA . VAL A 1 74 ? 19.200 55.772 5.969 1.00 18.33 68 VAL A CA 1
ATOM 468 C C . VAL A 1 74 ? 19.085 56.142 4.478 1.00 19.56 68 VAL A C 1
ATOM 469 O O . VAL A 1 74 ? 18.653 55.342 3.675 1.00 15.25 68 VAL A O 1
ATOM 473 N N . ASN A 1 75 ? 19.481 57.373 4.133 1.00 19.93 69 ASN A N 1
ATOM 474 C CA . ASN A 1 75 ? 19.667 57.817 2.758 1.00 19.95 69 ASN A CA 1
ATOM 475 C C . ASN A 1 75 ? 18.427 57.757 1.904 1.00 22.18 69 ASN A C 1
ATOM 476 O O . ASN A 1 75 ? 18.489 57.400 0.712 1.00 20.11 69 ASN A O 1
ATOM 481 N N . ASN A 1 76 ? 17.282 58.100 2.504 1.00 18.72 70 ASN A N 1
ATOM 482 C CA . ASN A 1 76 ? 15.989 57.945 1.869 1.00 19.45 70 ASN A CA 1
ATOM 483 C C . ASN A 1 76 ? 15.609 56.517 1.418 1.00 18.44 70 ASN A C 1
ATOM 484 O O . ASN A 1 76 ? 14.747 56.358 0.562 1.00 18.38 70 ASN A O 1
ATOM 489 N N . ASP A 1 77 ? 16.236 55.489 1.994 1.00 19.04 71 ASP A N 1
ATOM 490 C CA . ASP A 1 77 ? 15.973 54.078 1.646 1.00 18.23 71 ASP A CA 1
ATOM 491 C C . ASP A 1 77 ? 15.176 53.380 2.746 1.00 13.81 71 ASP A C 1
ATOM 492 O O . ASP A 1 77 ? 15.194 53.812 3.905 1.00 18.76 71 ASP A O 1
ATOM 497 N N . HIS A 1 78 ? 14.478 52.310 2.395 1.00 16.10 72 HIS A N 1
ATOM 498 C CA . HIS A 1 78 ? 13.912 51.405 3.373 1.00 15.50 72 HIS A CA 1
ATOM 499 C C . HIS A 1 78 ? 14.836 50.176 3.607 1.00 17.13 72 HIS A C 1
ATOM 500 O O . HIS A 1 78 ? 14.370 49.111 3.998 1.00 15.95 72 HIS A O 1
ATOM 507 N N . PHE A 1 79 ? 16.135 50.368 3.383 1.00 16.57 73 PHE A N 1
ATOM 508 C CA . PHE A 1 79 ? 17.124 49.368 3.782 1.00 14.32 73 PHE A CA 1
ATOM 509 C C . PHE A 1 79 ? 18.302 50.042 4.467 1.00 14.03 73 PHE A C 1
ATOM 510 O O . PHE A 1 79 ? 18.545 51.267 4.278 1.00 17.17 73 PHE A O 1
ATOM 518 N N . LEU A 1 80 ? 19.034 49.227 5.236 1.00 15.72 74 LEU A N 1
ATOM 519 C CA . LEU A 1 80 ? 20.217 49.645 5.960 1.00 14.87 74 LEU A CA 1
ATOM 520 C C . LEU A 1 80 ? 21.405 48.879 5.451 1.00 15.79 74 LEU A C 1
ATOM 521 O O . LEU A 1 80 ? 21.270 47.710 5.166 1.00 17.97 74 LEU A O 1
ATOM 526 N N . TYR A 1 81 ? 22.549 49.549 5.358 1.00 18.55 75 TYR A N 1
ATOM 527 C CA . TYR A 1 81 ? 23.812 48.907 5.051 1.00 18.53 75 TYR A CA 1
ATOM 528 C C . TYR A 1 81 ? 24.515 48.664 6.363 1.00 18.56 75 TYR A C 1
ATOM 529 O O . TYR A 1 81 ? 24.960 49.601 7.015 1.00 17.51 75 TYR A O 1
ATOM 538 N N . TRP A 1 82 ? 24.610 47.399 6.744 1.00 17.43 76 TRP A N 1
ATOM 539 C CA . TRP A 1 82 ? 25.185 47.019 8.041 1.00 19.74 76 TRP A CA 1
ATOM 540 C C . TRP A 1 82 ? 26.694 46.892 8.049 1.00 20.85 76 TRP A C 1
ATOM 541 O O . TRP A 1 82 ? 27.290 46.901 9.128 1.00 18.97 76 TRP A O 1
ATOM 552 N N . GLY A 1 83 ? 27.299 46.800 6.860 1.00 23.03 77 GLY A N 1
ATOM 553 C CA . GLY A 1 83 ? 28.736 46.866 6.720 1.00 25.27 77 GLY A CA 1
ATOM 554 C C . GLY A 1 83 ? 29.326 45.640 6.065 1.00 23.98 77 GLY A C 1
ATOM 555 O O . GLY A 1 83 ? 28.622 44.845 5.456 1.00 18.70 77 GLY A O 1
ATOM 556 N N . GLU A 1 84 ? 30.625 45.491 6.231 1.00 28.86 78 GLU A N 1
ATOM 557 C CA . GLU A 1 84 ? 31.405 44.452 5.543 1.00 32.07 78 GLU A CA 1
ATOM 558 C C . GLU A 1 84 ? 31.981 43.458 6.567 1.00 32.98 78 GLU A C 1
ATOM 559 O O . GLU A 1 84 ? 32.495 43.854 7.615 1.00 31.90 78 GLU A O 1
ATOM 565 N N . VAL A 1 85 ? 31.881 42.167 6.284 1.00 30.41 79 VAL A N 1
ATOM 566 C CA . VAL A 1 85 ? 32.466 41.157 7.164 1.00 32.51 79 VAL A CA 1
ATOM 567 C C . VAL A 1 85 ? 33.583 40.488 6.366 1.00 34.69 79 VAL A C 1
ATOM 568 O O . VAL A 1 85 ? 33.375 40.093 5.229 1.00 30.81 79 VAL A O 1
ATOM 572 N N . SER A 1 86 ? 34.758 40.381 6.979 1.00 41.95 80 SER A N 1
ATOM 573 C CA . SER A 1 86 ? 35.980 39.946 6.299 1.00 44.59 80 SER A CA 1
ATOM 574 C C . SER A 1 86 ? 36.736 38.915 7.137 1.00 46.01 80 SER A C 1
ATOM 575 O O . SER A 1 86 ? 36.372 38.662 8.288 1.00 46.57 80 SER A O 1
ATOM 578 N N . LYS A 1 96 ? 34.832 38.643 1.276 1.00 31.51 90 LYS A N 1
ATOM 579 C CA . LYS A 1 96 ? 34.080 39.817 1.776 1.00 28.93 90 LYS A CA 1
ATOM 580 C C . LYS A 1 96 ? 32.547 39.654 1.611 1.00 25.09 90 LYS A C 1
ATOM 581 O O . LYS A 1 96 ? 32.057 39.385 0.527 1.00 23.53 90 LYS A O 1
ATOM 583 N N . MET A 1 97 ? 31.831 39.902 2.693 1.00 27.44 91 MET A N 1
ATOM 584 C CA . MET A 1 97 ? 30.378 39.864 2.707 1.00 27.95 91 MET A CA 1
ATOM 585 C C . MET A 1 97 ? 29.861 41.283 3.026 1.00 24.33 91 MET A C 1
ATOM 586 O O . MET A 1 97 ? 30.337 41.925 3.949 1.00 27.55 91 MET A O 1
ATOM 591 N N . HIS A 1 98 ? 28.946 41.778 2.214 1.00 20.72 92 HIS A N 1
ATOM 592 C CA . HIS A 1 98 ? 28.306 43.080 2.465 1.00 22.12 92 HIS A CA 1
ATOM 593 C C . HIS A 1 98 ? 26.881 42.795 2.861 1.00 19.36 92 HIS A C 1
ATOM 594 O O . HIS A 1 98 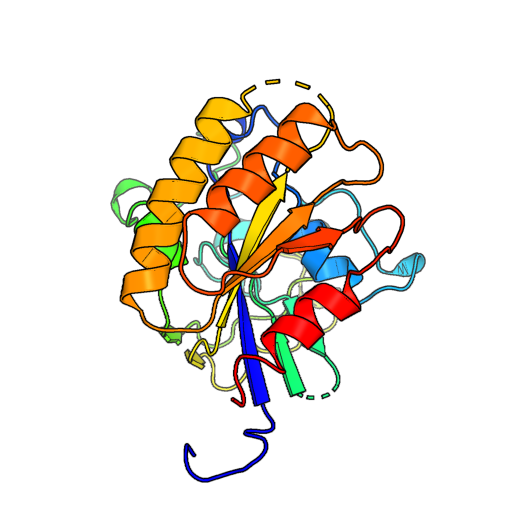? 26.160 42.056 2.143 1.00 16.97 92 HIS A O 1
ATOM 601 N N . ILE A 1 99 ? 26.428 43.367 3.992 1.00 17.63 93 ILE A N 1
ATOM 602 C CA . ILE A 1 99 ? 25.178 42.949 4.587 1.00 15.47 93 ILE A CA 1
ATOM 603 C C . ILE A 1 99 ? 24.147 44.122 4.553 1.00 17.71 93 ILE A C 1
ATOM 604 O O . ILE A 1 99 ? 24.467 45.236 5.007 1.00 16.60 93 ILE A O 1
ATOM 609 N N . VAL A 1 100 ? 22.981 43.866 3.960 1.00 17.15 94 VAL A N 1
ATOM 610 C CA A VAL A 1 100 ? 21.874 44.831 3.960 0.50 15.96 94 VAL A CA 1
ATOM 611 C CA B VAL A 1 100 ? 21.875 44.828 3.967 0.50 16.22 94 VAL A CA 1
ATOM 612 C C . VAL A 1 100 ? 20.647 44.209 4.652 1.00 13.76 94 VAL A C 1
ATOM 613 O O . VAL A 1 100 ? 20.379 42.976 4.571 1.00 15.99 94 VAL A O 1
ATOM 620 N N . GLU A 1 101 ? 19.897 45.051 5.354 1.00 15.84 95 GLU A N 1
ATOM 621 C CA . GLU A 1 101 ? 18.631 44.681 5.932 1.00 14.55 95 GLU A CA 1
ATOM 622 C C . GLU A 1 101 ? 17.532 45.437 5.181 1.00 15.01 95 GLU A C 1
ATOM 623 O O . GLU A 1 101 ? 17.561 46.676 5.125 1.00 15.35 95 GLU A O 1
ATOM 629 N N . GLN A 1 102 ? 16.576 44.690 4.608 1.00 14.41 96 GLN A N 1
ATOM 630 C CA . GLN A 1 102 ? 15.393 45.298 3.978 1.00 17.62 96 GLN A CA 1
ATOM 631 C C . GLN A 1 102 ? 14.317 45.413 5.043 1.00 15.93 96 GLN A C 1
ATOM 632 O O . GLN A 1 102 ? 13.814 44.392 5.569 1.00 14.94 96 GLN A O 1
ATOM 638 N N . THR A 1 103 ? 13.894 46.646 5.300 1.00 15.39 97 THR A N 1
ATOM 639 C CA . THR A 1 103 ? 12.905 46.856 6.331 1.00 13.49 97 THR A CA 1
ATOM 640 C C . THR A 1 103 ? 11.848 47.918 5.920 1.00 16.99 97 THR A C 1
ATOM 641 O O . THR A 1 103 ? 11.601 48.122 4.739 1.00 14.60 97 THR A O 1
ATOM 645 N N . GLU A 1 104 ? 11.240 48.578 6.887 1.00 15.92 98 GLU A N 1
ATOM 646 C CA . GLU A 1 104 ? 10.311 49.673 6.542 1.00 15.53 98 GLU A CA 1
ATOM 647 C C . GLU A 1 104 ? 10.326 50.700 7.671 1.00 15.62 98 GLU A C 1
ATOM 648 O O . GLU A 1 104 ? 10.163 50.351 8.848 1.00 19.36 98 GLU A O 1
ATOM 654 N N . PHE A 1 105 ? 10.617 51.935 7.316 1.00 18.01 99 PHE A N 1
ATOM 655 C CA . PHE A 1 105 ? 10.750 53.032 8.264 1.00 16.14 99 PHE A CA 1
ATOM 656 C C . PHE A 1 105 ? 9.489 53.849 8.254 1.00 19.05 99 PHE A C 1
ATOM 657 O O . PHE A 1 105 ? 8.930 54.152 7.183 1.00 16.72 99 PHE A O 1
ATOM 665 N N . ILE A 1 106 ? 9.042 54.184 9.441 1.00 18.90 100 ILE A N 1
ATOM 666 C CA A ILE A 1 106 ? 7.809 54.972 9.553 0.50 16.86 100 ILE A CA 1
ATOM 667 C CA B ILE A 1 106 ? 7.796 54.944 9.637 0.50 19.79 100 ILE A CA 1
ATOM 668 C C . ILE A 1 106 ? 8.109 56.324 10.193 1.00 20.18 100 ILE A C 1
ATOM 669 O O . ILE A 1 106 ? 9.061 56.468 10.932 1.00 18.36 100 ILE A O 1
ATOM 678 N N . ASP A 1 107 ? 7.289 57.328 9.853 1.00 21.50 101 ASP A N 1
ATOM 679 C CA . ASP A 1 107 ? 7.463 58.682 10.365 1.00 26.92 101 ASP A CA 1
ATOM 680 C C . ASP A 1 107 ? 7.096 58.765 11.866 1.00 27.16 101 ASP A C 1
ATOM 681 O O . ASP A 1 107 ? 6.114 58.150 12.297 1.00 33.22 101 ASP A O 1
ATOM 686 N N . ASP A 1 108 ? 7.862 59.528 12.645 1.00 29.55 102 ASP A N 1
ATOM 687 C CA . ASP A 1 108 ? 7.727 59.496 14.118 1.00 29.84 102 ASP A CA 1
ATOM 688 C C . ASP A 1 108 ? 6.584 60.393 14.645 1.00 36.73 102 ASP A C 1
ATOM 689 O O . ASP A 1 108 ? 6.366 60.462 15.871 1.00 41.53 102 ASP A O 1
ATOM 694 N N . GLN A 1 109 ? 5.855 61.026 13.722 1.00 34.99 103 GLN A N 1
ATOM 695 C CA . GLN A 1 109 ? 4.649 61.803 14.060 1.00 39.96 103 GLN A CA 1
ATOM 696 C C . GLN A 1 109 ? 3.361 61.242 13.419 1.00 41.29 103 GLN A C 1
ATOM 697 O O . GLN A 1 109 ? 2.336 61.071 14.134 1.00 39.46 103 GLN A O 1
ATOM 703 N N . THR A 1 110 ? 3.414 60.950 12.097 1.00 38.63 104 THR A N 1
ATOM 704 C CA . THR A 1 110 ? 2.253 60.417 11.321 1.00 37.78 104 THR A CA 1
ATOM 705 C C . THR A 1 110 ? 2.081 58.887 11.356 1.00 36.12 104 THR A C 1
ATOM 706 O O . THR A 1 110 ? 0.985 58.370 11.088 1.00 34.40 104 THR A O 1
ATOM 710 N N . PHE A 1 111 ? 3.167 58.193 11.676 1.00 37.16 105 PHE A N 1
ATOM 711 C CA . PHE A 1 111 ? 3.210 56.739 11.786 1.00 39.21 105 PHE A CA 1
ATOM 712 C C . PHE A 1 111 ? 2.805 56.023 10.503 1.00 34.89 105 PHE A C 1
ATOM 713 O O . PHE A 1 111 ? 2.295 54.900 10.539 1.00 39.74 105 PHE A O 1
ATOM 721 N N . GLN A 1 112 ? 3.049 56.664 9.367 1.00 27.94 106 GLN A N 1
ATOM 722 C CA . GLN A 1 112 ? 2.860 56.005 8.099 1.00 25.00 106 GLN A CA 1
ATOM 723 C C . GLN A 1 112 ? 4.265 55.819 7.516 1.00 17.94 106 GLN A C 1
ATOM 724 O O . GLN A 1 112 ? 5.237 56.505 7.887 1.00 20.57 106 GLN A O 1
ATOM 730 N N . PRO A 1 113 ? 4.395 54.900 6.594 1.00 17.21 107 PRO A N 1
ATOM 731 C CA . PRO A 1 113 ? 5.745 54.747 6.031 1.00 19.84 107 PRO A CA 1
ATOM 732 C C . PRO A 1 113 ? 6.328 56.018 5.390 1.00 21.62 107 PRO A C 1
ATOM 733 O O . PRO A 1 113 ? 5.636 56.697 4.646 1.00 20.06 107 PRO A O 1
ATOM 737 N N . HIS A 1 114 ? 7.603 56.310 5.639 1.00 19.13 108 HIS A N 1
ATOM 738 C CA . HIS A 1 114 ? 8.303 57.366 4.904 1.00 22.22 108 HIS A CA 1
ATOM 739 C C . HIS A 1 114 ? 8.160 57.188 3.383 1.00 26.16 108 HIS A C 1
ATOM 740 O O . HIS A 1 114 ? 8.423 56.109 2.849 1.00 21.30 108 HIS A O 1
ATOM 747 N N . ARG A 1 115 ? 7.750 58.261 2.705 1.00 27.27 109 ARG A N 1
ATOM 748 C CA . ARG A 1 115 ? 7.431 58.240 1.247 1.00 26.14 109 ARG A CA 1
ATOM 749 C C . ARG A 1 115 ? 6.318 57.283 0.800 1.00 27.84 109 ARG A C 1
ATOM 750 O O . ARG A 1 115 ? 6.348 56.756 -0.331 1.00 30.36 109 ARG A O 1
ATOM 753 N N . SER A 1 116 ? 5.307 57.108 1.657 1.00 26.14 110 SER A N 1
ATOM 754 C CA . SER A 1 116 ? 4.324 56.052 1.510 1.00 31.51 110 SER A CA 1
ATOM 755 C C . SER A 1 116 ? 3.726 55.924 0.107 1.00 34.86 110 SER A C 1
ATOM 756 O O . SER A 1 116 ? 3.671 54.837 -0.444 1.00 38.02 110 SER A O 1
ATOM 759 N N . THR A 1 117 ? 3.268 57.035 -0.444 1.00 36.69 111 THR A N 1
ATOM 760 C CA . THR A 1 117 ? 2.610 57.040 -1.755 1.00 40.87 111 THR A CA 1
ATOM 761 C C . THR A 1 117 ? 3.574 56.621 -2.883 1.00 42.35 111 THR A C 1
ATOM 762 O O . THR A 1 117 ? 3.162 55.993 -3.871 1.00 45.61 111 THR A O 1
ATOM 766 N N . ALA A 1 118 ? 4.856 56.947 -2.705 1.00 41.88 112 ALA A N 1
ATOM 767 C CA . ALA A 1 118 ? 5.912 56.586 -3.659 1.00 39.94 112 ALA A CA 1
ATOM 768 C C . ALA A 1 118 ? 6.397 55.121 -3.570 1.00 39.38 112 ALA A C 1
ATOM 769 O O . ALA A 1 118 ? 7.049 54.644 -4.493 1.00 39.64 112 ALA A O 1
ATOM 771 N N . LEU A 1 119 ? 6.070 54.413 -2.487 1.00 35.56 113 LEU A N 1
ATOM 772 C CA . LEU A 1 119 ? 6.674 53.093 -2.197 1.00 35.94 113 LEU A CA 1
ATOM 773 C C . LEU A 1 119 ? 6.029 51.919 -2.890 1.00 35.19 113 LEU A C 1
ATOM 774 O O . LEU A 1 119 ? 4.802 51.838 -2.948 1.00 37.34 113 LEU A O 1
ATOM 779 N N . GLN A 1 120 ? 6.850 50.985 -3.372 1.00 33.48 114 GLN A N 1
ATOM 780 C CA . GLN A 1 120 ? 6.382 49.623 -3.691 1.00 35.47 114 GLN A CA 1
ATOM 781 C C . GLN A 1 120 ? 5.999 48.934 -2.372 1.00 30.52 114 GLN A C 1
ATOM 782 O O . GLN A 1 120 ? 6.504 49.308 -1.326 1.00 28.37 114 GLN A O 1
ATOM 788 N N . PRO A 1 121 ? 5.094 47.941 -2.406 1.00 27.66 115 PRO A N 1
ATOM 789 C CA . PRO A 1 121 ? 4.916 47.236 -1.152 1.00 27.69 115 PRO A CA 1
ATOM 790 C C . PRO A 1 121 ? 6.219 46.505 -0.763 1.00 21.99 115 PRO A C 1
ATOM 791 O O . PRO A 1 121 ? 6.996 46.128 -1.624 1.00 21.90 115 PRO A O 1
ATOM 795 N N . TYR A 1 122 ? 6.384 46.278 0.526 1.00 23.21 116 TYR A N 1
ATOM 796 C CA . TYR A 1 122 ? 7.606 45.678 1.077 1.00 22.13 116 TYR A CA 1
ATOM 797 C C . TYR A 1 122 ? 8.021 44.406 0.320 1.00 22.00 116 TYR A C 1
ATOM 798 O O . TYR A 1 122 ? 9.174 44.253 0.005 1.00 23.48 116 TYR A O 1
ATOM 807 N N . ILE A 1 123 ? 7.091 43.486 0.073 1.00 25.10 117 ILE A N 1
ATOM 808 C CA . ILE A 1 123 ? 7.423 42.207 -0.544 1.00 29.12 117 ILE A CA 1
ATOM 809 C C . ILE A 1 123 ? 8.123 42.353 -1.911 1.00 27.33 117 ILE A C 1
ATOM 810 O O . ILE A 1 123 ? 9.042 41.607 -2.251 1.00 27.23 117 ILE A O 1
ATOM 815 N N . LYS A 1 124 ? 7.713 43.354 -2.668 1.00 25.60 118 LYS A N 1
ATOM 816 C CA . LYS A 1 124 ? 8.352 43.664 -3.932 1.00 29.16 118 LYS A CA 1
ATOM 817 C C . LYS A 1 124 ? 9.664 44.399 -3.759 1.00 25.85 118 LYS A C 1
ATOM 818 O O . LYS A 1 124 ? 10.663 44.045 -4.374 1.00 25.67 118 LYS A O 1
ATOM 824 N N . ARG A 1 125 ? 9.655 45.412 -2.905 1.00 20.43 119 ARG A N 1
ATOM 825 C CA . ARG A 1 125 ? 10.821 46.173 -2.545 1.00 23.05 119 ARG A CA 1
ATOM 826 C C . ARG A 1 125 ? 11.943 45.264 -2.008 1.00 16.94 119 ARG A C 1
ATOM 827 O O . ARG A 1 125 ? 13.095 45.388 -2.410 1.00 19.61 119 ARG A O 1
ATOM 835 N N . ALA A 1 126 ? 11.573 44.374 -1.097 1.00 18.01 120 ALA A N 1
ATOM 836 C CA . ALA A 1 126 ? 12.555 43.512 -0.372 1.00 18.72 120 ALA A CA 1
ATOM 837 C C . ALA A 1 126 ? 13.246 42.523 -1.301 1.00 16.67 120 ALA A C 1
ATOM 838 O O . ALA A 1 126 ? 14.366 42.083 -1.021 1.00 18.31 120 ALA A O 1
ATOM 840 N N . ALA A 1 127 ? 12.577 42.173 -2.415 1.00 17.36 121 ALA A N 1
ATOM 841 C CA . ALA A 1 127 ? 13.070 41.193 -3.409 1.00 18.64 121 ALA A CA 1
ATOM 842 C C . ALA A 1 127 ? 13.964 41.836 -4.459 1.00 19.53 121 ALA A C 1
ATOM 843 O O . ALA A 1 127 ? 14.500 41.147 -5.341 1.00 19.72 121 ALA A O 1
ATOM 845 N N . ALA A 1 128 ? 14.203 43.141 -4.329 1.00 18.83 122 ALA A N 1
ATOM 846 C CA . ALA A 1 128 ? 15.095 43.867 -5.242 1.00 18.12 122 ALA A CA 1
ATOM 847 C C . ALA A 1 128 ? 16.521 43.278 -5.227 1.00 20.73 122 ALA A C 1
ATOM 848 O O . ALA A 1 128 ? 17.085 42.942 -4.172 1.00 18.10 122 ALA A O 1
ATOM 850 N N . THR A 1 129 ? 17.115 43.156 -6.412 1.00 21.54 123 THR A N 1
ATOM 851 C CA . THR A 1 129 ? 18.469 42.649 -6.487 1.00 20.45 123 THR A CA 1
ATOM 852 C C . THR A 1 129 ? 19.491 43.695 -6.912 1.00 21.22 123 THR A C 1
ATOM 853 O O . THR A 1 129 ? 20.657 43.396 -6.936 1.00 25.64 123 THR A O 1
ATOM 857 N N . LYS A 1 130 ? 19.057 44.900 -7.285 1.00 21.70 124 LYS A N 1
ATOM 858 C CA . LYS A 1 130 ? 20.000 45.978 -7.567 1.00 22.88 124 LYS A CA 1
ATOM 859 C C . LYS A 1 130 ? 19.676 47.100 -6.620 1.00 25.40 124 LYS A C 1
ATOM 860 O O . LYS A 1 130 ? 18.576 47.672 -6.690 1.00 27.88 124 LYS A O 1
ATOM 863 N N . LEU A 1 131 ? 20.612 47.382 -5.727 1.00 24.08 125 LEU A N 1
ATOM 864 C CA . LEU A 1 131 ? 20.410 48.344 -4.636 1.00 23.53 125 LEU A CA 1
ATOM 865 C C . LEU A 1 131 ? 21.423 49.464 -4.742 1.00 26.39 125 LEU A C 1
ATOM 866 O O . LEU A 1 131 ? 22.497 49.410 -4.153 1.00 30.79 125 LEU A O 1
ATOM 871 N N . ALA A 1 132 ? 21.029 50.509 -5.433 1.00 24.60 126 ALA A N 1
A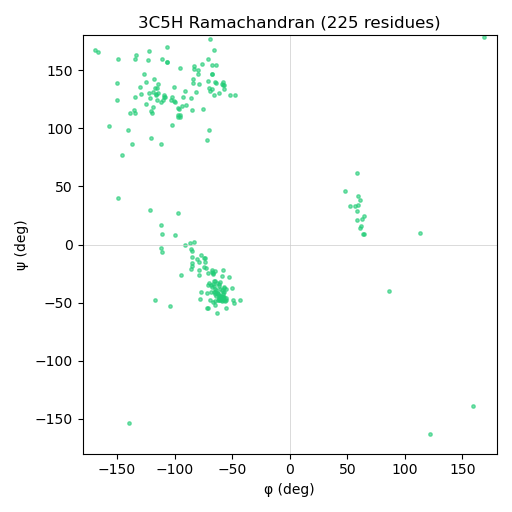TOM 872 C CA . ALA A 1 132 ? 21.872 51.667 -5.610 1.00 28.38 126 ALA A CA 1
ATOM 873 C C . ALA A 1 132 ? 21.427 52.628 -4.566 1.00 32.44 126 ALA A C 1
ATOM 874 O O . ALA A 1 132 ? 20.236 53.036 -4.528 1.00 33.27 126 ALA A O 1
ATOM 876 N N . SER A 1 133 ? 2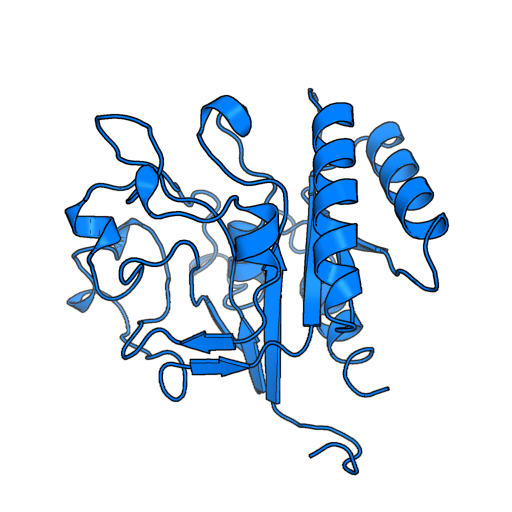2.345 52.945 -3.673 1.00 29.35 127 SER A N 1
ATOM 877 C CA . SER A 1 133 ? 22.159 54.114 -2.829 1.00 33.07 127 SER A CA 1
ATOM 878 C C . SER A 1 133 ? 23.512 54.806 -2.678 1.00 33.56 127 SER A C 1
ATOM 879 O O . SER A 1 133 ? 24.337 54.374 -1.909 1.00 31.39 127 SER A O 1
ATOM 882 N N . ALA A 1 134 ? 23.724 55.856 -3.479 1.00 32.96 128 ALA A N 1
ATOM 883 C CA . ALA A 1 134 ? 25.004 56.492 -3.563 1.00 30.05 128 ALA A CA 1
ATOM 884 C C . ALA A 1 134 ? 25.334 57.223 -2.274 1.00 26.70 128 ALA A C 1
ATOM 885 O O . ALA A 1 134 ? 24.508 57.936 -1.708 1.00 22.88 128 ALA A O 1
ATOM 887 N N . GLU A 1 135 ? 26.554 56.965 -1.813 1.00 25.31 129 GLU A N 1
ATOM 888 C CA . GLU A 1 135 ? 27.147 57.579 -0.642 1.00 26.39 129 GLU A CA 1
ATOM 889 C C . GLU A 1 135 ? 26.436 57.228 0.648 1.00 22.78 129 GLU A C 1
ATOM 890 O O . GLU A 1 135 ? 26.514 57.960 1.639 1.00 25.56 129 GLU A O 1
ATOM 896 N N . LYS A 1 136 ? 25.750 56.083 0.636 1.00 21.87 130 LYS A N 1
ATOM 897 C CA . LYS A 1 136 ? 25.126 55.559 1.826 1.00 19.92 130 LYS A CA 1
ATOM 898 C C . LYS A 1 136 ? 26.208 55.147 2.821 1.00 18.29 130 LYS A C 1
ATOM 899 O O . LYS A 1 136 ? 27.163 54.459 2.479 1.00 22.38 130 LYS A O 1
ATOM 905 N N . LEU A 1 137 ? 26.021 55.538 4.070 1.00 19.98 131 LEU A N 1
ATOM 906 C CA . LEU A 1 137 ? 26.920 55.176 5.136 1.00 20.25 131 LEU A CA 1
ATOM 907 C C . LEU A 1 137 ? 26.445 53.936 5.893 1.00 22.12 131 LEU A C 1
ATOM 908 O O . LEU A 1 137 ? 25.255 53.661 6.000 1.00 21.62 131 LEU A O 1
ATOM 913 N N . MET A 1 138 ? 27.408 53.208 6.451 1.00 21.15 132 MET A N 1
ATOM 914 C CA . MET A 1 138 ? 27.131 52.045 7.259 1.00 23.12 132 MET A CA 1
ATOM 915 C C . MET A 1 138 ? 26.359 52.451 8.537 1.00 22.77 132 MET A C 1
ATOM 916 O O . MET A 1 138 ? 26.652 53.490 9.155 1.00 22.24 132 MET A O 1
ATOM 921 N N . TYR A 1 139 ? 25.375 51.639 8.895 1.00 17.85 133 TYR A N 1
ATOM 922 C CA . TYR A 1 139 ? 24.554 51.855 10.093 1.00 21.41 133 TYR A CA 1
ATOM 923 C C . TYR A 1 139 ? 25.123 51.154 11.323 1.00 24.13 133 TYR A C 1
ATOM 924 O O . TYR A 1 139 ? 25.439 49.961 11.254 1.00 20.31 133 TYR A O 1
ATOM 933 N N . PHE A 1 140 ? 25.209 51.897 12.441 1.00 21.30 134 PHE A N 1
ATOM 934 C CA . PHE A 1 140 ? 25.515 51.352 13.779 1.00 21.58 134 PHE A CA 1
ATOM 935 C C . PHE A 1 140 ? 24.308 51.264 14.663 1.00 23.69 134 PHE A C 1
ATOM 936 O O . PHE A 1 140 ? 24.009 50.200 15.206 1.00 27.26 134 PHE A O 1
ATOM 944 N N . CYS A 1 141 ? 23.603 52.392 14.801 1.00 26.88 135 CYS A N 1
ATOM 945 C CA . CYS A 1 141 ? 22.437 52.512 15.691 1.00 27.98 135 CYS A CA 1
ATOM 946 C C . CYS A 1 141 ? 21.638 53.794 15.397 1.00 26.71 135 CYS A C 1
ATOM 947 O O . CYS A 1 141 ? 22.109 54.693 14.720 1.00 23.10 135 CYS A O 1
ATOM 950 N N . THR A 1 142 ? 20.417 53.873 15.911 1.00 27.23 136 THR A N 1
ATOM 951 C CA . THR A 1 142 ? 19.568 55.050 15.632 1.00 31.90 136 THR A CA 1
ATOM 952 C C . THR A 1 142 ? 20.146 56.375 16.275 1.00 30.24 136 THR A C 1
ATOM 953 O O . THR A 1 142 ? 19.874 57.484 15.780 1.00 27.70 136 THR A O 1
ATOM 957 N N . ASP A 1 143 ? 20.953 56.227 17.336 1.00 32.83 137 ASP A N 1
ATOM 958 C CA . ASP A 1 143 ? 21.758 57.336 17.949 1.00 36.98 137 ASP A CA 1
ATOM 959 C C . ASP A 1 143 ? 22.662 58.046 16.954 1.0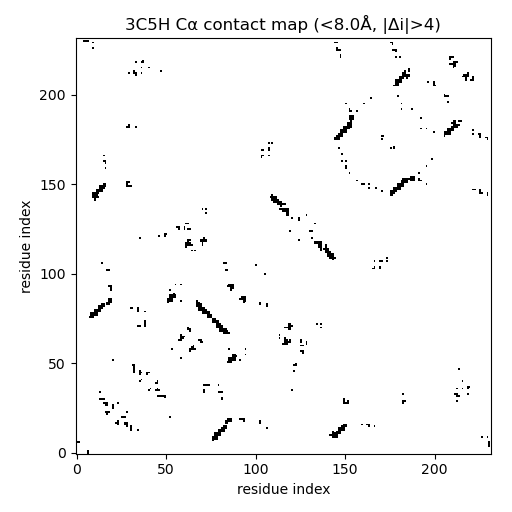0 36.90 137 ASP A C 1
ATOM 960 O O . ASP A 1 143 ? 22.878 59.266 17.014 1.00 37.86 137 ASP A O 1
ATOM 965 N N . GLN A 1 144 ? 23.219 57.245 16.058 1.00 35.46 138 GLN A N 1
ATOM 966 C CA . GLN A 1 144 ? 24.079 57.734 15.020 1.00 32.83 138 GLN A CA 1
ATOM 967 C C . GLN A 1 144 ? 23.336 58.713 14.126 1.00 33.46 138 GLN A C 1
ATOM 968 O O . GLN A 1 144 ? 23.950 59.634 13.611 1.00 36.45 138 GLN A O 1
ATOM 974 N N . LEU A 1 145 ? 22.021 58.520 13.938 1.00 30.82 139 LEU A N 1
ATOM 975 C CA . LEU A 1 145 ? 21.317 59.164 12.832 1.00 31.02 139 LEU A CA 1
ATOM 976 C C . LEU A 1 145 ? 21.206 60.679 13.087 1.00 35.69 139 LEU A C 1
ATOM 977 O O . LEU A 1 145 ? 20.929 61.117 14.211 1.00 34.00 139 LEU A O 1
ATOM 982 N N . GLY A 1 146 ? 21.493 61.460 12.051 1.00 40.41 140 GLY A N 1
ATOM 983 C CA . GLY A 1 146 ? 21.639 62.923 12.184 1.00 44.25 140 GLY A CA 1
ATOM 984 C C . GLY A 1 146 ? 22.773 63.365 13.107 1.00 46.65 140 GLY A C 1
ATOM 985 O O . GLY A 1 146 ? 22.806 64.518 13.550 1.00 50.10 140 GLY A O 1
ATOM 986 N N . LEU A 1 147 ? 23.687 62.438 13.407 1.00 47.19 141 LEU A N 1
ATOM 987 C CA . LEU A 1 147 ? 24.822 62.666 14.307 1.00 46.60 141 LEU A CA 1
ATOM 988 C C . LEU A 1 147 ? 25.968 61.773 13.819 1.00 46.82 141 LEU A C 1
ATOM 989 O O . LEU A 1 147 ? 26.693 61.165 14.615 1.00 46.39 141 LEU A O 1
ATOM 994 N N . GLU A 1 148 ? 26.106 61.695 12.498 1.00 48.24 142 GLU A N 1
ATOM 995 C CA . GLU A 1 148 ? 26.886 60.632 11.856 1.00 46.77 142 GLU A CA 1
ATOM 996 C C . GLU A 1 148 ? 28.399 60.927 11.939 1.00 49.75 142 GLU A C 1
ATOM 997 O O . GLU A 1 148 ? 29.236 60.007 11.989 1.00 45.82 142 GLU A O 1
ATOM 1003 N N . GLN A 1 149 ? 28.730 62.217 12.031 1.00 53.32 143 GLN A N 1
ATOM 1004 C CA . GLN A 1 149 ? 30.087 62.655 12.390 1.00 55.00 143 GLN A CA 1
ATOM 1005 C C . GLN A 1 149 ? 30.597 62.002 13.690 1.00 55.58 143 GLN A C 1
ATOM 1006 O O . GLN A 1 149 ? 31.797 61.825 13.849 1.00 58.25 143 GLN A O 1
ATOM 1008 N N . ASP A 1 150 ? 29.685 61.629 14.596 1.00 55.50 144 ASP A N 1
ATOM 1009 C CA . ASP A 1 150 ? 30.047 60.971 15.869 1.00 54.50 144 ASP A CA 1
ATOM 1010 C C . ASP A 1 150 ? 30.460 59.500 15.735 1.00 53.76 144 ASP A C 1
ATOM 1011 O O . ASP A 1 150 ? 30.956 58.903 16.694 1.00 50.88 144 ASP A O 1
ATOM 1013 N N . PHE A 1 151 ? 30.223 58.909 14.565 1.00 53.51 145 PHE A N 1
ATOM 1014 C CA . PHE A 1 151 ? 30.577 57.512 14.321 1.00 51.90 145 PHE A CA 1
ATOM 1015 C C . PHE A 1 151 ? 31.516 57.408 13.142 1.00 52.28 145 PHE A C 1
ATOM 1016 O O . PHE A 1 151 ? 31.696 58.362 12.373 1.00 52.97 145 PHE A O 1
ATOM 1024 N N . GLU A 1 152 ? 32.108 56.229 13.012 1.00 50.22 146 GLU A N 1
ATOM 1025 C CA . GLU A 1 152 ? 32.880 55.865 11.847 1.00 50.17 146 GLU A CA 1
ATOM 1026 C C . GLU A 1 152 ? 31.989 56.000 10.610 1.00 47.93 146 GLU A C 1
ATOM 1027 O O . GLU A 1 152 ? 30.810 55.611 10.640 1.00 45.55 146 GLU A O 1
ATOM 1033 N N . GLN A 1 153 ? 32.550 56.568 9.539 1.00 45.98 147 GLN A N 1
ATOM 1034 C CA . GLN A 1 153 ? 31.827 56.797 8.284 1.00 42.34 147 GLN A CA 1
ATOM 1035 C C . GLN A 1 153 ? 32.374 55.914 7.162 1.00 40.23 147 GLN A C 1
ATOM 1036 O O . GLN A 1 153 ? 33.236 56.322 6.391 1.00 39.21 147 GLN A O 1
ATOM 1042 N N . LYS A 1 154 ? 31.845 54.703 7.081 1.00 36.58 148 LYS A N 1
ATOM 1043 C CA . LYS A 1 154 ? 32.161 53.770 6.013 1.00 35.81 148 LYS A CA 1
ATOM 1044 C C . LYS A 1 154 ? 31.016 53.748 5.011 1.00 32.41 148 LYS A C 1
ATOM 1045 O O . LYS A 1 154 ? 29.886 53.489 5.379 1.00 27.05 148 LYS A O 1
ATOM 1051 N N . GLN A 1 155 ? 31.342 54.015 3.744 1.00 30.13 149 GLN A N 1
ATOM 1052 C CA . GLN A 1 155 ? 30.377 54.057 2.648 1.00 31.01 149 GLN A CA 1
ATOM 1053 C C . GLN A 1 155 ? 30.095 52.654 2.076 1.00 30.86 149 GLN A C 1
ATOM 1054 O O . GLN A 1 155 ? 30.995 51.814 1.991 1.00 30.91 149 GLN A O 1
ATOM 1060 N N . MET A 1 156 ? 28.843 52.407 1.708 1.00 27.82 150 MET A N 1
ATOM 1061 C CA . MET A 1 156 ? 28.456 51.212 0.949 1.00 30.08 150 MET A CA 1
ATOM 1062 C C . MET A 1 156 ? 29.264 51.152 -0.373 1.00 30.66 150 MET A C 1
ATOM 1063 O O . MET A 1 156 ? 29.395 52.149 -1.055 1.00 33.65 150 MET A O 1
ATOM 1068 N N . PRO A 1 157 ? 29.819 49.981 -0.729 1.00 31.36 151 PRO A N 1
ATOM 1069 C CA . PRO A 1 157 ? 30.705 49.946 -1.915 1.00 33.79 151 PRO A CA 1
ATOM 1070 C C . PRO A 1 157 ? 30.031 50.341 -3.219 1.00 39.83 151 PRO A C 1
ATOM 1071 O O . PRO A 1 157 ? 28.912 49.841 -3.529 1.00 41.14 151 PRO A O 1
ATOM 1075 N N . ASP A 1 158 ? 30.696 51.257 -3.947 1.00 39.69 152 ASP A N 1
ATOM 1076 C CA . ASP A 1 158 ? 30.309 51.701 -5.307 1.00 38.92 152 ASP A CA 1
ATOM 1077 C C . ASP A 1 158 ? 28.965 52.419 -5.364 1.00 39.72 152 ASP A C 1
ATOM 1078 O O . ASP A 1 158 ? 28.455 52.663 -6.465 1.00 31.88 152 ASP A O 1
ATOM 1083 N N . GLY A 1 159 ? 28.397 52.733 -4.178 1.00 42.01 153 GLY A N 1
ATOM 1084 C CA . GLY A 1 159 ? 26.996 53.254 -4.018 1.00 38.11 153 GLY A CA 1
ATOM 1085 C C . GLY A 1 159 ? 25.888 52.296 -4.454 1.00 37.98 153 GLY A C 1
ATOM 1086 O O . GLY A 1 159 ? 24.687 52.672 -4.503 1.00 33.26 153 GLY A O 1
ATOM 1087 N N . LYS A 1 160 ? 26.294 51.049 -4.743 1.00 37.48 154 LYS A N 1
ATOM 1088 C CA . LYS A 1 160 ? 25.451 50.048 -5.395 1.00 37.41 154 LYS A CA 1
ATOM 1089 C C . LYS A 1 160 ? 25.842 48.616 -4.947 1.00 39.40 154 LYS A C 1
ATOM 1090 O O . LYS A 1 160 ? 27.044 48.308 -4.794 1.00 38.87 154 LYS A O 1
ATOM 1094 N N . LEU A 1 161 ? 24.832 47.765 -4.711 1.00 34.72 155 LEU A N 1
ATOM 1095 C CA . LEU A 1 161 ? 25.057 46.356 -4.435 1.00 30.04 155 LEU A CA 1
ATOM 1096 C C . LEU A 1 161 ? 24.158 45.510 -5.348 1.00 28.22 155 LEU A C 1
ATOM 1097 O O . LEU A 1 161 ? 22.955 45.741 -5.435 1.00 25.34 155 LEU A O 1
ATOM 1102 N N . LEU A 1 162 ? 24.766 44.535 -6.026 1.00 24.21 156 LEU A N 1
ATOM 1103 C CA . LEU A 1 162 ? 24.025 43.522 -6.734 1.00 22.97 156 LEU A CA 1
ATOM 1104 C C . LEU A 1 162 ? 23.894 42.314 -5.800 1.00 22.42 156 LEU A C 1
ATOM 1105 O O . LEU A 1 162 ? 24.886 41.687 -5.447 1.00 21.34 156 LEU A O 1
ATOM 1110 N N . VAL A 1 163 ? 22.661 42.056 -5.348 1.00 20.56 157 VAL A N 1
ATOM 1111 C CA . VAL A 1 163 ? 22.352 41.035 -4.308 1.00 18.83 157 VAL A CA 1
ATOM 1112 C C . VAL A 1 163 ? 22.665 39.638 -4.855 1.00 19.89 157 VAL A C 1
ATOM 1113 O O . VAL A 1 163 ? 22.226 39.291 -5.959 1.00 18.56 157 VAL A O 1
ATOM 1117 N N . ASP A 1 164 ? 23.436 38.881 -4.089 1.00 16.21 158 ASP A N 1
ATOM 1118 C CA . ASP A 1 164 ? 23.792 37.492 -4.452 1.00 17.85 158 ASP A CA 1
ATOM 1119 C C . ASP A 1 164 ? 22.840 36.451 -3.816 1.00 19.27 158 ASP A C 1
ATOM 1120 O O . ASP A 1 164 ? 22.675 35.373 -4.318 1.00 17.06 158 ASP A O 1
ATOM 1125 N N . GLY A 1 165 ? 22.231 36.795 -2.683 1.00 17.24 159 GLY A N 1
ATOM 1126 C CA . GLY A 1 165 ? 21.364 35.871 -1.954 1.00 17.57 159 GLY A CA 1
ATOM 1127 C C . GLY A 1 165 ? 20.577 36.564 -0.844 1.00 16.50 159 GLY A C 1
ATOM 1128 O O . GLY A 1 165 ? 20.915 37.669 -0.463 1.00 14.50 159 GLY A O 1
ATOM 1129 N N . PHE A 1 166 ? 19.583 35.852 -0.306 1.00 15.05 160 PHE A N 1
ATOM 1130 C CA . PHE A 1 166 ? 18.685 36.333 0.727 1.00 15.87 160 PHE A CA 1
ATOM 1131 C C . PHE A 1 166 ? 18.662 35.424 1.947 1.00 16.69 160 PHE A C 1
ATOM 1132 O O . PHE A 1 166 ? 18.614 34.179 1.813 1.00 18.47 160 PHE A O 1
ATOM 1140 N N . LEU A 1 167 ? 18.622 36.043 3.149 1.00 12.77 161 LEU A N 1
ATOM 1141 C CA . LEU A 1 167 ? 18.234 35.339 4.345 1.00 12.15 161 LEU A CA 1
ATOM 1142 C C . LEU A 1 167 ? 16.782 35.713 4.606 1.00 14.19 161 LEU A C 1
ATOM 1143 O O . LEU A 1 167 ? 16.476 36.893 4.704 1.00 15.84 161 LEU A O 1
ATOM 1148 N N . LEU A 1 168 ? 15.900 34.707 4.698 1.00 16.13 162 LEU A N 1
ATOM 1149 C CA . LEU A 1 168 ? 14.473 34.950 4.932 1.00 17.62 162 LEU A CA 1
ATOM 1150 C C . LEU A 1 168 ? 14.145 34.675 6.401 1.00 17.02 162 LEU A C 1
ATOM 1151 O O . LEU A 1 168 ? 14.056 33.514 6.818 1.00 18.39 162 LEU A O 1
ATOM 1156 N N . GLY A 1 169 ? 14.007 35.747 7.174 1.00 16.76 163 GLY A N 1
ATOM 1157 C CA . GLY A 1 169 ? 13.813 35.667 8.605 1.00 16.15 163 GLY A CA 1
ATOM 1158 C C . GLY A 1 169 ? 12.386 35.319 9.018 1.00 18.27 163 GLY A C 1
ATOM 1159 O O . GLY A 1 169 ? 11.379 35.803 8.416 1.00 21.43 163 GLY A O 1
ATOM 1160 N N . ILE A 1 170 ? 12.270 34.456 10.015 1.00 16.30 164 ILE A N 1
ATOM 1161 C CA . ILE A 1 170 ? 10.975 34.093 10.641 1.00 14.64 164 ILE A CA 1
ATOM 1162 C C . ILE A 1 170 ? 11.114 34.092 12.184 1.00 19.67 164 ILE A C 1
ATOM 1163 O O . ILE A 1 170 ? 11.879 33.325 12.776 1.00 16.60 164 ILE A O 1
ATOM 1168 N N . ASP A 1 171 ? 10.400 34.974 12.840 1.00 18.26 165 ASP A N 1
ATOM 1169 C CA . ASP A 1 171 ? 10.412 35.048 14.277 1.00 19.69 165 ASP A CA 1
ATOM 1170 C C . ASP A 1 171 ? 9.583 33.896 14.841 1.00 22.20 165 ASP A C 1
ATOM 1171 O O . ASP A 1 171 ? 8.399 33.845 14.633 1.00 22.15 165 ASP A O 1
ATOM 1176 N N . VAL A 1 172 ? 10.215 32.983 15.590 1.00 18.01 166 VAL A N 1
ATOM 1177 C CA . VAL A 1 172 ? 9.505 31.796 16.092 1.00 20.71 166 VAL A CA 1
ATOM 1178 C C . VAL A 1 172 ? 9.333 31.828 17.619 1.00 22.01 166 VAL A C 1
ATOM 1179 O O . VAL A 1 172 ? 9.013 30.805 18.253 1.00 20.07 166 VAL A O 1
ATOM 1183 N N . SER A 1 173 ? 9.516 33.007 18.198 1.00 24.30 167 SER A N 1
ATOM 1184 C CA . SER A 1 173 ? 9.483 33.197 19.641 1.00 23.90 167 SER A CA 1
ATOM 1185 C C . SER A 1 173 ? 8.024 33.360 20.124 1.00 30.77 167 SER A C 1
ATOM 1186 O O . SER A 1 173 ? 7.140 33.795 19.353 1.00 27.60 167 SER A O 1
ATOM 1189 N N . ARG A 1 174 ? 7.787 32.943 21.374 1.00 33.00 168 ARG A N 1
ATOM 1190 C CA . ARG A 1 174 ? 6.510 33.161 22.090 1.00 35.91 168 ARG A CA 1
ATOM 1191 C C . ARG A 1 174 ? 6.304 34.633 22.453 1.00 39.88 168 ARG A C 1
ATOM 1192 O O . ARG A 1 174 ? 7.288 35.366 22.587 1.00 44.63 168 ARG A O 1
ATOM 1200 N N . ASN A 1 179 ? 1.066 37.414 16.166 1.00 32.20 173 ASN A N 1
ATOM 1201 C CA . ASN A 1 179 ? 0.218 36.560 15.338 1.00 32.31 173 ASN A CA 1
ATOM 1202 C C . ASN A 1 179 ? 1.017 35.743 14.329 1.00 30.26 173 ASN A C 1
ATOM 1203 O O . ASN A 1 179 ? 1.241 36.181 13.190 1.00 29.68 173 ASN A O 1
ATOM 1208 N N . PHE A 1 180 ? 1.430 34.548 14.741 1.00 27.25 174 PHE A N 1
ATOM 1209 C CA . PHE A 1 180 ? 2.396 33.754 13.955 1.00 28.17 174 PHE A CA 1
ATOM 1210 C C . PHE A 1 180 ? 1.882 33.300 12.595 1.00 28.90 174 PHE A C 1
ATOM 1211 O O . PHE A 1 180 ? 2.600 33.356 11.613 1.00 26.09 174 PHE A O 1
ATOM 1219 N N . ASP A 1 181 ? 0.630 32.870 12.515 1.00 30.09 175 ASP A N 1
ATOM 1220 C CA . ASP A 1 181 ? 0.114 32.355 11.250 1.00 32.56 175 ASP A CA 1
ATOM 1221 C C . ASP A 1 181 ? 0.033 33.430 10.168 1.00 27.01 175 ASP A C 1
ATOM 1222 O O . ASP A 1 181 ? 0.244 33.136 9.007 1.00 26.94 175 ASP A O 1
ATOM 1227 N N . ASP A 1 182 ? -0.292 34.659 10.542 1.00 26.98 176 ASP A N 1
ATOM 1228 C CA . ASP A 1 182 ? -0.230 35.760 9.583 1.00 27.17 176 ASP A CA 1
ATOM 1229 C C . ASP A 1 182 ? 1.213 36.063 9.193 1.00 25.93 176 ASP A C 1
ATOM 1230 O O . ASP A 1 182 ? 1.467 36.432 8.065 1.00 22.90 176 ASP A O 1
ATOM 1235 N N . GLN A 1 183 ? 2.160 35.916 10.124 1.00 26.97 177 GLN A N 1
ATOM 1236 C CA . GLN A 1 183 ? 3.577 36.094 9.766 1.00 24.21 177 GLN A CA 1
ATOM 1237 C C . GLN A 1 183 ? 3.948 35.119 8.669 1.00 25.19 177 GLN A C 1
ATOM 1238 O O . GLN A 1 183 ? 4.570 35.517 7.685 1.00 23.37 177 GLN A O 1
ATOM 1244 N N . LEU A 1 184 ? 3.595 33.841 8.850 1.00 27.22 178 LEU A N 1
ATOM 1245 C CA . LEU A 1 184 ? 3.997 32.785 7.921 1.00 28.61 178 LEU A CA 1
ATOM 1246 C C . LEU A 1 184 ? 3.341 32.978 6.557 1.00 27.34 178 LEU A C 1
ATOM 1247 O O . LEU A 1 184 ? 3.945 32.697 5.526 1.00 25.10 178 LEU A O 1
ATOM 1252 N N . LYS A 1 185 ? 2.105 33.490 6.550 1.00 25.12 179 LYS A N 1
ATOM 1253 C CA . LYS A 1 185 ? 1.427 33.859 5.284 1.00 25.76 179 LYS A CA 1
ATOM 1254 C C . LYS A 1 185 ? 2.222 34.933 4.523 1.00 21.84 179 LYS A C 1
ATOM 1255 O O . LYS A 1 185 ? 2.455 34.825 3.312 1.00 28.70 179 LYS A O 1
ATOM 1257 N N . PHE A 1 186 ? 2.628 35.958 5.237 1.00 20.74 180 PHE A N 1
ATOM 1258 C CA . PHE A 1 186 ? 3.472 37.019 4.687 1.00 24.67 180 PHE A CA 1
ATOM 1259 C C . PHE A 1 186 ? 4.817 36.484 4.159 1.00 25.59 180 PHE A C 1
ATOM 1260 O O . PHE A 1 186 ? 5.278 36.869 3.058 1.00 22.30 180 PHE A O 1
ATOM 1268 N N . VAL A 1 187 ? 5.449 35.633 4.974 1.00 22.13 181 VAL A N 1
ATOM 1269 C CA . VAL A 1 187 ? 6.705 34.955 4.602 1.00 24.10 181 VAL A CA 1
ATOM 1270 C C . VAL A 1 187 ? 6.516 34.138 3.323 1.00 22.29 181 VAL A C 1
ATOM 1271 O O . VAL A 1 187 ? 7.368 34.149 2.407 1.00 21.80 181 VAL A O 1
ATOM 1275 N N . SER A 1 188 ? 5.395 33.427 3.225 1.00 20.86 182 SER A N 1
ATOM 1276 C CA . SER A 1 188 ? 5.136 32.675 2.015 1.00 24.96 182 SER A CA 1
ATOM 1277 C C . SER A 1 188 ? 5.021 33.597 0.775 1.00 22.97 182 SER A C 1
ATOM 1278 O O . SER A 1 188 ? 5.559 33.280 -0.258 1.00 23.30 182 SER A O 1
ATOM 1281 N N . ASN A 1 189 ? 4.341 34.739 0.901 1.00 23.44 183 ASN A N 1
ATOM 1282 C CA . ASN A 1 189 ? 4.205 35.671 -0.212 1.00 23.99 183 ASN A CA 1
ATOM 1283 C C . ASN A 1 189 ? 5.557 36.322 -0.545 1.00 21.40 183 ASN A C 1
ATOM 1284 O O . ASN A 1 189 ? 5.904 36.492 -1.720 1.00 20.09 183 ASN A O 1
ATOM 1289 N N . LEU A 1 190 ? 6.309 36.666 0.497 1.00 17.98 184 LEU A N 1
ATOM 1290 C CA . LEU A 1 190 ? 7.672 37.211 0.311 1.00 17.09 184 LEU A CA 1
ATOM 1291 C C . LEU A 1 190 ? 8.584 36.185 -0.375 1.00 16.31 184 LEU A C 1
ATOM 1292 O O . LEU A 1 190 ? 9.354 36.538 -1.285 1.00 16.34 184 LEU A O 1
ATOM 1297 N N . TYR A 1 191 ? 8.482 34.922 0.043 1.00 18.91 185 TYR A N 1
ATOM 1298 C CA . TYR A 1 191 ? 9.300 33.852 -0.534 1.00 19.79 185 TYR A CA 1
ATOM 1299 C C . TYR A 1 191 ? 9.054 33.763 -2.039 1.00 21.15 185 TYR A C 1
ATOM 1300 O O . TYR A 1 191 ? 9.987 33.642 -2.810 1.00 21.48 185 TYR A O 1
ATOM 1309 N N . ASN A 1 192 ? 7.792 33.804 -2.444 1.00 22.84 186 ASN A N 1
ATOM 1310 C CA . ASN A 1 192 ? 7.469 33.709 -3.874 1.00 26.75 186 ASN A CA 1
ATOM 1311 C C . ASN A 1 192 ? 8.169 34.803 -4.668 1.00 25.01 186 ASN A C 1
ATOM 1312 O O . ASN A 1 192 ? 8.771 34.507 -5.705 1.00 22.35 186 ASN A O 1
ATOM 1317 N N . GLN A 1 193 ? 8.135 36.048 -4.156 1.00 20.93 187 GLN A N 1
ATOM 1318 C CA . GLN A 1 193 ? 8.846 37.152 -4.794 1.00 21.55 187 GLN A CA 1
ATOM 1319 C C . GLN A 1 193 ? 10.368 36.911 -4.862 1.00 20.63 187 GLN A C 1
ATOM 1320 O O . GLN A 1 193 ? 10.980 37.198 -5.900 1.00 18.94 187 GLN A O 1
ATOM 1326 N N . LEU A 1 194 ? 10.965 36.424 -3.765 1.00 17.56 188 LEU A N 1
ATOM 1327 C CA . LEU A 1 194 ? 12.380 36.085 -3.758 1.00 20.44 188 LEU A CA 1
ATOM 1328 C C . LEU A 1 194 ? 12.700 34.995 -4.769 1.00 18.40 188 LEU A C 1
ATOM 1329 O O . LEU A 1 194 ? 13.708 35.087 -5.457 1.00 18.13 188 LEU A O 1
ATOM 1334 N N . ALA A 1 195 ? 11.867 33.952 -4.828 1.00 19.49 189 ALA A N 1
ATOM 1335 C CA . ALA A 1 195 ? 12.116 32.777 -5.712 1.00 20.67 189 ALA A CA 1
ATOM 1336 C C . ALA A 1 195 ? 12.108 33.183 -7.192 1.00 22.83 189 ALA A C 1
ATOM 1337 O O . ALA A 1 195 ? 12.852 32.624 -7.993 1.00 22.75 189 ALA A O 1
ATOM 1339 N N . LYS A 1 196 ? 11.275 34.176 -7.531 1.00 22.38 190 LYS A N 1
ATOM 1340 C CA . LYS A 1 196 ? 11.231 34.736 -8.897 1.00 25.55 190 LYS A CA 1
ATOM 1341 C C . LYS A 1 196 ? 12.597 35.309 -9.327 1.00 23.57 190 LYS A C 1
ATOM 1342 O O . LYS A 1 196 ? 12.879 35.347 -10.519 1.00 26.29 190 LYS A O 1
ATOM 1348 N N . THR A 1 197 ? 13.432 35.751 -8.362 1.00 19.96 191 THR A N 1
ATOM 1349 C CA . THR A 1 197 ? 14.765 36.308 -8.668 1.00 22.04 191 THR A CA 1
ATOM 1350 C C . THR A 1 197 ? 15.740 35.259 -9.081 1.00 18.87 191 THR A C 1
ATOM 1351 O O . THR A 1 197 ? 16.756 35.594 -9.646 1.00 21.27 191 THR A O 1
ATOM 1355 N N . LYS A 1 198 ? 15.428 34.018 -8.724 1.00 24.43 192 LYS A N 1
ATOM 1356 C CA . LYS A 1 198 ? 16.301 32.851 -8.851 1.00 28.52 192 LYS A CA 1
ATOM 1357 C C . LYS A 1 198 ? 17.611 32.947 -8.051 1.00 27.72 192 LYS A C 1
ATOM 1358 O O . LYS A 1 198 ? 18.517 32.150 -8.241 1.00 24.23 192 LYS A O 1
ATOM 1364 N N . LYS A 1 199 ? 17.686 33.894 -7.124 1.00 24.24 193 LYS A N 1
ATOM 1365 C CA . LYS A 1 199 ? 18.805 33.986 -6.198 1.00 20.78 193 LYS A CA 1
ATOM 1366 C C . LYS A 1 199 ? 18.643 32.982 -5.051 1.00 20.22 193 LYS A C 1
ATOM 1367 O O . LYS A 1 199 ? 17.522 32.676 -4.645 1.00 20.80 193 LYS A O 1
ATOM 1373 N N . PRO A 1 200 ? 19.770 32.441 -4.537 1.00 19.17 194 PRO A N 1
ATOM 1374 C CA . PRO A 1 200 ? 19.726 31.515 -3.399 1.00 20.80 194 PRO A CA 1
ATOM 1375 C C . PRO A 1 200 ? 19.060 32.155 -2.171 1.00 18.59 194 PRO A C 1
ATOM 1376 O O . PRO A 1 200 ? 19.287 33.350 -1.926 1.00 17.12 194 PRO A O 1
ATOM 1380 N N . ILE A 1 201 ? 18.250 31.361 -1.472 1.00 17.56 195 ILE A N 1
ATOM 1381 C CA . ILE A 1 201 ? 17.583 31.762 -0.250 1.00 16.57 195 ILE A CA 1
ATOM 1382 C C . ILE A 1 201 ? 17.796 30.705 0.864 1.00 19.09 195 ILE A C 1
ATOM 1383 O O . ILE A 1 201 ? 17.709 29.486 0.608 1.00 19.32 195 ILE A O 1
ATOM 1388 N N . VAL A 1 202 ? 18.110 31.191 2.058 1.00 15.91 196 VAL A N 1
ATOM 1389 C CA . VAL A 1 202 ? 18.129 30.410 3.289 1.00 16.35 196 VAL A CA 1
ATOM 1390 C C . VAL A 1 202 ? 17.110 31.000 4.283 1.00 16.18 196 VAL A C 1
ATOM 1391 O O . VAL A 1 202 ? 17.084 32.215 4.487 1.00 18.11 196 VAL A O 1
ATOM 1395 N N . VAL A 1 203 ? 16.291 30.129 4.856 1.00 16.94 197 VAL A N 1
ATOM 1396 C CA . VAL A 1 203 ? 15.324 30.512 5.889 1.00 20.22 197 VAL A CA 1
ATOM 1397 C C . VAL A 1 203 ? 16.112 30.562 7.211 1.00 17.73 197 VAL A C 1
ATOM 1398 O O . VAL A 1 203 ? 16.873 29.623 7.541 1.00 17.61 197 VAL A O 1
ATOM 1402 N N . VAL A 1 204 ? 15.948 31.656 7.945 1.00 15.46 198 VAL A N 1
ATOM 1403 C CA . VAL A 1 204 ? 16.588 31.827 9.238 1.00 17.81 198 VAL A CA 1
ATOM 1404 C C . VAL A 1 204 ? 15.501 31.980 10.307 1.00 20.55 198 VAL A C 1
ATOM 1405 O O . VAL A 1 204 ? 14.689 32.922 10.251 1.00 17.23 198 VAL A O 1
ATOM 1409 N N . LEU A 1 205 ? 15.462 31.055 11.266 1.00 18.21 199 LEU A N 1
ATOM 1410 C CA . LEU A 1 205 ? 14.539 31.204 12.360 1.00 18.17 199 LEU A CA 1
ATOM 1411 C C . LEU A 1 205 ? 15.204 32.060 13.411 1.00 21.24 199 LEU A C 1
ATOM 1412 O O . LEU A 1 205 ? 16.339 31.809 13.840 1.00 19.91 199 LEU A O 1
ATOM 1417 N N . THR A 1 206 ? 14.523 33.125 13.803 1.00 15.94 200 THR A N 1
ATOM 1418 C CA . THR A 1 206 ? 15.077 34.076 14.743 1.00 15.55 200 THR A CA 1
ATOM 1419 C C . THR A 1 206 ? 14.423 33.978 16.160 1.00 15.09 200 THR A C 1
ATOM 1420 O O . THR A 1 206 ? 13.294 33.486 16.346 1.00 16.33 200 THR A O 1
ATOM 1424 N N . LYS A 1 207 ? 15.195 34.452 17.134 1.00 18.72 201 LYS A N 1
ATOM 1425 C CA . LYS A 1 207 ? 14.837 34.501 18.540 1.00 18.99 201 LYS A CA 1
ATOM 1426 C C . LYS A 1 207 ? 14.548 33.112 19.081 1.00 17.57 201 LYS A C 1
ATOM 1427 O O . LYS A 1 207 ? 13.656 32.922 19.902 1.00 20.16 201 LYS A O 1
ATOM 1433 N N . CYS A 1 208 ? 15.382 32.123 18.686 1.00 20.59 202 CYS A N 1
ATOM 1434 C CA . CYS A 1 208 ? 15.125 30.742 19.071 1.00 21.14 202 CYS A CA 1
ATOM 1435 C C . CYS A 1 208 ? 15.431 30.499 20.539 1.00 23.39 202 CYS A C 1
ATOM 1436 O O . CYS A 1 208 ? 14.992 29.500 21.084 1.00 23.46 202 CYS A O 1
ATOM 1439 N N . ASP A 1 209 ? 16.152 31.415 21.173 1.00 24.18 203 ASP A N 1
ATOM 1440 C CA . ASP A 1 209 ? 16.289 31.385 22.655 1.00 27.82 203 ASP A CA 1
ATOM 1441 C C . ASP A 1 209 ? 14.949 31.450 23.398 1.00 28.14 203 ASP A C 1
ATOM 1442 O O . ASP A 1 209 ? 14.873 31.066 24.592 1.00 27.98 203 ASP A O 1
ATOM 1447 N N . GLU A 1 210 ? 13.912 31.964 22.727 1.00 27.02 204 GLU A N 1
ATOM 1448 C CA . GLU A 1 210 ? 12.538 31.965 23.247 1.00 27.80 204 GLU A CA 1
ATOM 1449 C C . GLU A 1 210 ? 11.613 31.235 22.322 1.00 26.32 204 GLU A C 1
ATOM 1450 O O . GLU A 1 210 ? 10.404 31.531 22.232 1.00 26.52 204 GLU A O 1
ATOM 1456 N N . GLY A 1 211 ? 12.153 30.252 21.610 1.00 24.33 205 GLY A N 1
ATOM 1457 C CA . GLY A 1 211 ? 11.418 29.617 20.542 1.00 25.15 205 GLY A CA 1
ATOM 1458 C C . GLY A 1 211 ? 10.229 28.807 21.030 1.00 28.94 205 GLY A C 1
ATOM 1459 O O . GLY A 1 211 ? 10.255 28.238 22.138 1.00 31.58 205 GLY A O 1
ATOM 1460 N N . VAL A 1 212 ? 9.189 28.786 20.208 1.00 26.98 206 VAL A N 1
ATOM 1461 C CA . VAL A 1 212 ? 7.996 27.943 20.385 1.00 29.16 206 VAL A CA 1
ATOM 1462 C C . VAL A 1 212 ? 8.077 26.749 19.456 1.00 30.24 206 VAL A C 1
ATOM 1463 O O . VAL A 1 212 ? 8.243 26.911 18.257 1.00 27.05 206 VAL A O 1
ATOM 1467 N N . GLU A 1 213 ? 7.931 25.535 19.985 1.00 30.87 207 GLU A N 1
ATOM 1468 C CA . GLU A 1 213 ? 8.101 24.359 19.129 1.00 30.38 207 GLU A CA 1
ATOM 1469 C C . GLU A 1 213 ? 7.077 24.309 17.983 1.00 27.21 207 GLU A C 1
ATOM 1470 O O . GLU A 1 213 ? 7.412 23.879 16.888 1.00 28.42 207 GLU A O 1
ATOM 1473 N N . ARG A 1 214 ? 5.840 24.748 18.226 1.00 30.79 208 ARG A N 1
ATOM 1474 C CA . ARG A 1 214 ? 4.789 24.728 17.179 1.00 28.02 208 ARG A CA 1
ATOM 1475 C C . ARG A 1 214 ? 5.171 25.669 16.026 1.00 26.37 208 ARG A C 1
ATOM 1476 O O . ARG A 1 214 ? 4.920 25.377 14.864 1.00 27.04 208 ARG A O 1
ATOM 1479 N N . TYR A 1 215 ? 5.751 26.809 16.375 1.00 26.05 209 TYR A N 1
ATOM 1480 C CA . TYR A 1 215 ? 6.190 27.797 15.382 1.00 23.80 209 TYR A CA 1
ATOM 1481 C C . TYR A 1 215 ? 7.391 27.256 14.599 1.00 24.71 209 TYR A C 1
ATOM 1482 O O . TYR A 1 215 ? 7.421 27.295 13.370 1.00 23.98 209 TYR A O 1
ATOM 1491 N N . ILE A 1 216 ? 8.376 26.727 15.319 1.00 22.98 210 ILE A N 1
ATOM 1492 C CA . ILE A 1 216 ? 9.557 2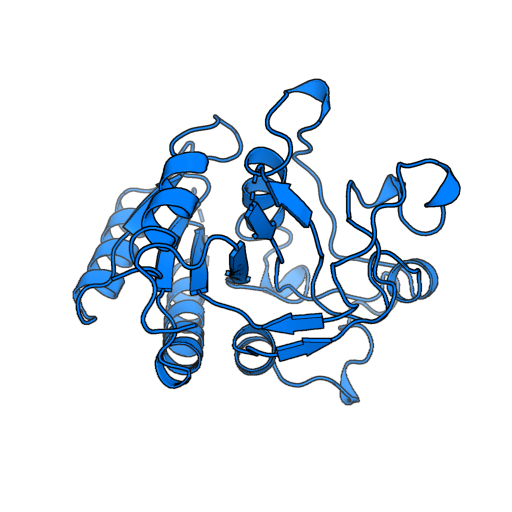6.126 14.675 1.00 25.19 210 ILE A CA 1
ATOM 1493 C C . ILE A 1 216 ? 9.133 25.030 13.703 1.00 23.15 210 ILE A C 1
ATOM 1494 O O . ILE A 1 216 ? 9.565 25.003 12.549 1.00 25.27 210 ILE A O 1
ATOM 1499 N N . ARG A 1 217 ? 8.258 24.134 14.168 1.00 27.51 211 ARG A N 1
ATOM 1500 C CA . ARG A 1 217 ? 7.734 23.059 13.336 1.00 27.60 211 ARG A CA 1
ATOM 1501 C C . ARG A 1 217 ? 7.000 23.557 12.084 1.00 25.95 211 ARG A C 1
ATOM 1502 O O . ARG A 1 217 ? 7.209 23.049 10.995 1.00 26.26 211 ARG A O 1
ATOM 1505 N N . ASP A 1 218 ? 6.120 24.535 12.251 1.00 28.01 212 ASP A N 1
ATOM 1506 C CA . ASP A 1 218 ? 5.425 25.119 11.107 1.00 27.72 212 ASP A CA 1
ATOM 1507 C C . ASP A 1 218 ? 6.384 25.769 10.092 1.00 24.24 212 ASP A C 1
ATOM 1508 O O . ASP A 1 218 ? 6.171 25.649 8.885 1.00 25.45 212 ASP A O 1
ATOM 1513 N N . ALA A 1 219 ? 7.442 26.421 10.577 1.00 23.75 213 ALA A N 1
ATOM 1514 C CA . ALA A 1 219 ? 8.438 27.059 9.693 1.00 26.16 213 ALA A CA 1
ATOM 1515 C C . ALA A 1 219 ? 9.182 25.998 8.889 1.00 23.92 213 ALA A C 1
ATOM 1516 O O . ALA A 1 219 ? 9.408 26.136 7.666 1.00 24.66 213 ALA A O 1
ATOM 1518 N N . HIS A 1 220 ? 9.513 24.900 9.564 1.00 26.29 214 HIS A N 1
ATOM 1519 C CA . HIS A 1 220 ? 10.176 23.786 8.906 1.00 25.32 214 HIS A CA 1
ATOM 1520 C C . HIS A 1 220 ? 9.264 23.164 7.854 1.00 27.51 214 HIS A C 1
ATOM 1521 O O . HIS A 1 220 ? 9.719 22.864 6.757 1.00 28.82 214 HIS A O 1
ATOM 1528 N N . THR A 1 221 ? 7.981 22.997 8.175 1.00 26.17 215 THR A N 1
ATOM 1529 C CA . THR A 1 221 ? 7.011 22.471 7.199 1.00 28.47 215 THR A CA 1
ATOM 1530 C C . THR A 1 221 ? 6.919 23.345 5.972 1.00 27.21 215 THR A C 1
ATOM 1531 O O . THR A 1 221 ? 6.918 22.838 4.853 1.00 27.41 215 THR A O 1
ATOM 1535 N N . PHE A 1 222 ? 6.871 24.656 6.171 1.00 28.53 216 PHE A N 1
ATOM 1536 C CA . PHE A 1 222 ? 6.909 25.594 5.044 1.00 28.43 216 PHE A CA 1
ATOM 1537 C C . PHE A 1 222 ? 8.168 25.391 4.176 1.00 27.78 216 PHE A C 1
ATOM 1538 O O . PHE A 1 222 ? 8.072 25.315 2.960 1.00 29.63 216 PHE A O 1
ATOM 1546 N N . ALA A 1 223 ? 9.352 25.292 4.787 1.00 27.26 217 ALA A N 1
ATOM 1547 C CA . ALA A 1 223 ? 10.593 25.193 4.001 1.00 27.39 217 ALA A CA 1
ATOM 1548 C C . ALA A 1 223 ? 10.684 23.845 3.292 1.00 28.87 217 ALA A C 1
ATOM 1549 O O . ALA A 1 223 ? 11.219 23.762 2.176 1.00 33.43 217 ALA A O 1
ATOM 1551 N N . LEU A 1 224 ? 10.155 22.795 3.926 1.00 34.30 218 LEU A N 1
ATOM 1552 C CA . LEU A 1 224 ? 10.076 21.467 3.301 1.00 37.49 218 LEU A CA 1
ATOM 1553 C C . LEU A 1 224 ? 9.096 21.416 2.116 1.00 37.81 218 LEU A C 1
ATOM 1554 O O . LEU A 1 224 ? 9.207 20.539 1.265 1.00 39.78 218 LEU A O 1
ATOM 1559 N N . SER A 1 225 ? 8.146 22.343 2.054 1.00 33.78 219 SER A N 1
ATOM 1560 C CA . SER A 1 225 ? 7.240 22.413 0.914 1.00 36.37 219 SER A CA 1
ATOM 1561 C C . SER A 1 225 ? 7.925 22.965 -0.330 1.00 38.85 219 SER A C 1
ATOM 1562 O O . SER A 1 225 ? 7.355 22.902 -1.418 1.00 41.17 219 SER A O 1
ATOM 1565 N N . LYS A 1 226 ? 9.133 23.520 -0.165 1.00 38.33 220 LYS A N 1
ATOM 1566 C CA . LYS A 1 226 ? 9.877 24.125 -1.257 1.00 37.12 220 LYS A CA 1
ATOM 1567 C C . LYS A 1 226 ? 11.020 23.230 -1.658 1.00 39.06 220 LYS A C 1
ATOM 1568 O O . LYS A 1 226 ? 11.346 22.276 -0.968 1.00 40.26 220 LYS A O 1
ATOM 1574 N N . LYS A 1 227 ? 11.641 23.578 -2.780 1.00 42.32 221 LYS A N 1
ATOM 1575 C CA . LYS A 1 227 ? 12.738 22.821 -3.346 1.00 43.09 221 LYS A CA 1
ATOM 1576 C C . LYS A 1 227 ? 14.044 23.247 -2.692 1.00 42.18 221 LYS A C 1
ATOM 1577 O O . LYS A 1 227 ? 14.458 24.400 -2.815 1.00 43.78 221 LYS A O 1
ATOM 1579 N N . ASN A 1 228 ? 14.657 22.299 -1.986 1.00 39.58 222 ASN A N 1
ATOM 1580 C CA . ASN A 1 228 ? 15.979 22.455 -1.340 1.00 40.39 222 ASN A CA 1
ATOM 1581 C C . ASN A 1 228 ? 16.169 23.746 -0.512 1.00 39.30 222 ASN A C 1
ATOM 1582 O O . ASN A 1 228 ? 17.180 24.409 -0.639 1.00 41.68 222 ASN A O 1
ATOM 1584 N N . LEU A 1 229 ? 15.178 24.096 0.322 1.00 36.58 223 LEU A N 1
ATOM 1585 C CA . LEU A 1 229 ? 15.240 25.317 1.144 1.00 32.10 223 LEU A CA 1
ATOM 1586 C C . LEU A 1 229 ? 15.725 24.965 2.544 1.00 28.37 223 LEU A C 1
ATOM 1587 O O . LEU A 1 229 ? 15.016 24.330 3.286 1.00 31.35 223 LEU A O 1
ATOM 1592 N N . GLN A 1 230 ? 16.927 25.408 2.901 1.00 22.76 224 GLN A N 1
ATOM 1593 C CA . GLN A 1 230 ? 17.501 25.105 4.191 1.00 24.80 224 GLN A CA 1
ATOM 1594 C C . GLN A 1 230 ? 16.983 26.071 5.232 1.00 24.62 224 GLN A C 1
ATOM 1595 O O . GLN A 1 230 ? 16.632 27.193 4.908 1.00 21.15 224 GLN A O 1
ATOM 1601 N N . VAL A 1 231 ? 16.970 25.607 6.469 1.00 20.42 225 VAL A N 1
ATOM 1602 C CA . VAL A 1 231 ? 16.534 26.371 7.652 1.00 21.64 225 VAL A CA 1
ATOM 1603 C C . VAL A 1 231 ? 17.663 26.342 8.665 1.00 23.40 225 VAL A C 1
ATOM 1604 O O . VAL A 1 231 ? 18.089 25.250 9.068 1.00 24.64 225 VAL A O 1
ATOM 1608 N N . VAL A 1 232 ? 18.168 27.518 9.056 1.00 17.75 226 VAL A N 1
ATOM 1609 C CA . VAL A 1 232 ? 19.154 27.671 10.141 1.00 17.69 226 VAL A CA 1
ATOM 1610 C C . VAL A 1 232 ? 18.470 28.323 11.343 1.00 22.24 226 VAL A C 1
ATOM 1611 O O . VAL A 1 232 ? 17.813 29.366 11.221 1.00 19.03 226 VAL A O 1
ATOM 1615 N N . GLU A 1 233 ? 18.589 27.681 12.512 1.00 18.38 227 GLU A N 1
ATOM 1616 C CA . GLU A 1 233 ? 17.911 28.147 13.727 1.00 19.56 227 GLU A CA 1
ATOM 1617 C C . GLU A 1 233 ? 18.853 29.034 14.512 1.00 22.14 227 GLU A C 1
ATOM 1618 O O . GLU A 1 233 ? 19.940 28.592 14.911 1.00 18.85 227 GLU A O 1
ATOM 1624 N N . THR A 1 234 ? 18.456 30.305 14.709 1.00 16.98 228 THR A N 1
ATOM 1625 C CA . THR A 1 234 ? 19.363 31.307 15.300 1.00 17.59 228 THR A CA 1
ATOM 1626 C C . THR A 1 234 ? 18.833 32.009 16.583 1.00 20.32 228 THR A C 1
ATOM 1627 O O . THR A 1 234 ? 17.629 32.073 16.849 1.00 18.50 228 THR A O 1
ATOM 1631 N N . SER A 1 235 ? 19.781 32.553 17.336 1.00 21.28 229 SER A N 1
ATOM 1632 C CA . SER A 1 235 ? 19.503 33.594 18.339 1.00 20.85 229 SER A CA 1
ATOM 1633 C C . SER A 1 235 ? 20.578 34.664 18.291 1.00 21.17 229 SER A C 1
ATOM 1634 O O . SER A 1 235 ? 21.774 34.425 18.616 1.00 17.22 229 SER A O 1
ATOM 1637 N N . ALA A 1 236 ? 20.177 35.860 17.882 1.00 19.56 230 ALA A N 1
ATOM 1638 C CA . ALA A 1 236 ? 21.073 37.005 17.903 1.00 21.04 230 ALA A CA 1
ATOM 1639 C C . ALA A 1 236 ? 21.376 37.345 19.367 1.00 19.00 230 ALA A C 1
ATOM 1640 O O . ALA A 1 236 ? 22.522 37.737 19.685 1.00 23.42 230 ALA A O 1
ATOM 1642 N N . ARG A 1 237 ? 20.366 37.186 20.244 1.00 23.51 231 ARG A N 1
ATOM 1643 C CA . ARG A 1 237 ? 20.484 37.548 21.669 1.00 26.53 231 ARG A CA 1
ATOM 1644 C C . ARG A 1 237 ? 21.523 36.656 22.383 1.00 26.75 231 ARG A C 1
ATOM 1645 O O . ARG A 1 237 ? 22.473 37.166 22.990 1.00 25.50 231 ARG A O 1
ATOM 1650 N N . SER A 1 238 ? 21.370 35.348 22.242 1.00 27.64 232 SER A N 1
ATOM 1651 C CA . SER A 1 238 ? 22.313 34.356 22.836 1.00 28.76 232 SER A CA 1
ATOM 1652 C C . SER A 1 238 ? 23.544 34.038 21.975 1.00 31.61 232 SER A C 1
ATOM 1653 O O . SER A 1 238 ? 24.416 33.281 22.402 1.00 30.52 232 SER A O 1
ATOM 1656 N N . ASN A 1 239 ? 23.604 34.601 20.764 1.00 28.65 233 ASN A N 1
ATOM 1657 C CA . ASN A 1 239 ? 24.696 34.428 19.813 1.00 29.43 233 ASN A CA 1
ATOM 1658 C C . ASN A 1 239 ? 24.897 32.972 19.471 1.00 31.01 233 ASN A C 1
ATOM 1659 O O . ASN A 1 239 ? 25.954 32.381 19.738 1.00 33.16 233 ASN A O 1
ATOM 1664 N N . VAL A 1 240 ? 23.850 32.397 18.897 1.00 24.90 234 VAL A N 1
ATOM 1665 C CA . VAL A 1 240 ? 23.839 31.026 18.426 1.00 23.84 234 VAL A CA 1
ATOM 1666 C C . VAL A 1 240 ? 23.524 31.001 16.927 1.00 23.86 234 VAL A C 1
ATOM 1667 O O . VAL A 1 240 ? 22.491 31.563 16.500 1.00 18.40 234 VAL A O 1
ATOM 1671 N N . ASN A 1 241 ? 24.397 30.338 16.161 1.00 20.00 235 ASN A N 1
ATOM 1672 C CA . ASN A 1 241 ? 24.197 29.999 14.752 1.00 19.88 235 ASN A CA 1
ATOM 1673 C C . ASN A 1 241 ? 24.063 31.235 13.833 1.00 19.32 235 ASN A C 1
ATOM 1674 O O . ASN A 1 241 ? 23.575 31.111 12.707 1.00 21.93 235 ASN A O 1
ATOM 1679 N N . VAL A 1 242 ? 24.575 32.384 14.281 1.00 21.79 236 VAL A N 1
ATOM 1680 C CA . VAL A 1 242 ? 24.501 33.619 13.486 1.00 21.25 236 VAL A CA 1
ATOM 1681 C C . VAL A 1 242 ? 25.460 33.499 12.308 1.00 22.08 236 VAL A C 1
ATOM 1682 O O . VAL A 1 242 ? 25.052 33.632 11.153 1.00 18.69 236 VAL A O 1
ATOM 1686 N N . ASP A 1 243 ? 26.742 33.209 12.573 1.00 22.80 237 ASP A N 1
ATOM 1687 C CA . ASP A 1 243 ? 27.716 32.984 11.476 1.00 23.03 237 ASP A CA 1
ATOM 1688 C C . ASP A 1 243 ? 27.258 31.845 10.534 1.00 20.01 237 ASP A C 1
ATOM 1689 O O . ASP A 1 243 ? 27.388 31.955 9.307 1.00 20.55 237 ASP A O 1
ATOM 1694 N N . LEU A 1 244 ? 26.717 30.770 11.117 1.00 21.35 238 LEU A N 1
ATOM 1695 C CA . LEU A 1 244 ? 26.265 29.617 10.357 1.00 21.22 238 LEU A CA 1
ATOM 1696 C C . LEU A 1 244 ? 25.191 30.005 9.308 1.00 23.35 238 LEU A C 1
ATOM 1697 O O . LEU A 1 244 ? 25.195 29.530 8.159 1.00 20.60 238 LEU A O 1
ATOM 1702 N N .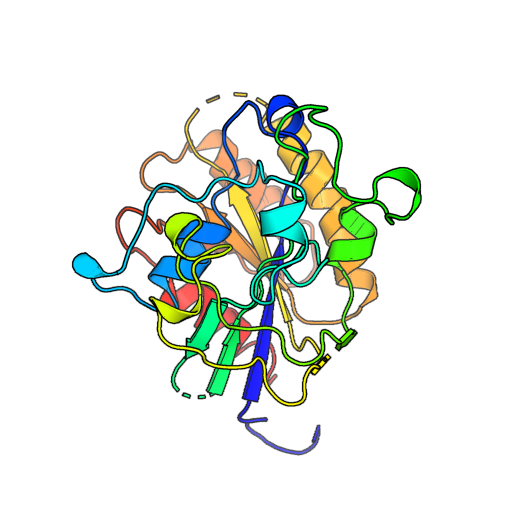 ALA A 1 245 ? 24.284 30.879 9.711 1.00 20.67 239 ALA A N 1
ATOM 1703 C CA . ALA A 1 245 ? 23.192 31.314 8.805 1.00 16.72 239 ALA A CA 1
ATOM 1704 C C . ALA A 1 245 ? 23.795 31.937 7.572 1.00 15.74 239 ALA A C 1
ATOM 1705 O O . ALA A 1 245 ? 23.439 31.602 6.473 1.00 19.64 239 ALA A O 1
ATOM 1707 N N . PHE A 1 246 ? 24.749 32.838 7.775 1.00 17.13 240 PHE A N 1
ATOM 1708 C CA . PHE A 1 246 ? 25.357 33.560 6.700 1.00 17.81 240 PHE A CA 1
ATOM 1709 C C . PHE A 1 246 ? 26.275 32.623 5.901 1.00 18.15 240 PHE A C 1
ATOM 1710 O O . PHE A 1 246 ? 26.273 32.666 4.688 1.00 18.10 240 PHE A O 1
ATOM 1718 N N . SER A 1 247 ? 27.032 31.774 6.580 1.00 20.43 241 SER A N 1
ATOM 1719 C CA . SER A 1 247 ? 27.990 30.903 5.848 1.00 22.08 241 SER A CA 1
ATOM 1720 C C . SER A 1 247 ? 27.255 29.938 4.965 1.00 18.18 241 SER A C 1
ATOM 1721 O O . SER A 1 247 ? 27.697 29.642 3.841 1.00 20.71 241 SER A O 1
ATOM 1724 N N . THR A 1 248 ? 26.124 29.438 5.481 1.00 20.01 242 THR A N 1
ATOM 1725 C CA . THR A 1 248 ? 25.228 28.527 4.747 1.00 20.50 242 THR A CA 1
ATOM 1726 C C . THR A 1 248 ? 24.792 29.162 3.420 1.00 17.28 242 THR A C 1
ATOM 1727 O O . THR A 1 248 ? 24.827 28.528 2.369 1.00 16.91 242 THR A O 1
ATOM 1731 N N . LEU A 1 249 ? 24.389 30.429 3.464 1.00 18.45 243 LEU A N 1
ATOM 1732 C CA . LEU A 1 249 ? 24.046 31.137 2.261 1.00 17.59 243 LEU A CA 1
ATOM 1733 C C . LEU A 1 249 ? 25.231 31.339 1.278 1.00 16.96 243 LEU A C 1
ATOM 1734 O O . LEU A 1 249 ? 25.056 31.175 0.075 1.00 17.27 243 LEU A O 1
ATOM 1739 N N . VAL A 1 250 ? 26.390 31.718 1.812 1.00 21.31 244 VAL A N 1
ATOM 1740 C CA . VAL A 1 250 ? 27.586 31.955 1.015 1.00 21.62 244 VAL A CA 1
ATOM 1741 C C . VAL A 1 250 ? 27.925 30.635 0.235 1.00 20.97 244 VAL A C 1
ATOM 1742 O O . VAL A 1 250 ? 28.170 30.661 -0.951 1.00 21.30 244 VAL A O 1
ATOM 1746 N N . GLN A 1 251 ? 27.861 29.510 0.935 1.00 24.58 245 GLN A N 1
ATOM 1747 C CA A GLN A 1 251 ? 28.073 28.192 0.326 0.50 23.56 245 GLN A CA 1
ATOM 1748 C CA B GLN A 1 251 ? 28.075 28.190 0.334 0.50 22.62 245 GLN A CA 1
ATOM 1749 C C . GLN A 1 251 ? 27.098 27.952 -0.815 1.00 23.32 245 GLN A C 1
ATOM 1750 O O . GLN A 1 251 ? 27.500 27.550 -1.904 1.00 20.00 245 GLN A O 1
ATOM 1761 N N . LEU A 1 252 ? 25.812 28.255 -0.589 1.00 21.38 246 LEU A N 1
ATOM 1762 C CA A LEU A 1 252 ? 24.777 28.084 -1.628 0.50 21.85 246 LEU A CA 1
ATOM 1763 C CA B LEU A 1 252 ? 24.775 28.089 -1.609 0.50 21.09 246 LEU A CA 1
ATOM 1764 C C . LEU A 1 252 ? 25.011 29.006 -2.811 1.00 21.87 246 LEU A C 1
ATOM 1765 O O . LEU A 1 252 ? 24.775 28.623 -3.955 1.00 20.47 246 LEU A O 1
ATOM 1774 N N . ILE A 1 253 ? 25.470 30.233 -2.546 1.00 17.90 247 ILE A N 1
ATOM 1775 C CA . ILE A 1 253 ? 25.742 31.195 -3.611 1.00 17.36 247 ILE A CA 1
ATOM 1776 C C . ILE A 1 253 ? 26.788 30.641 -4.606 1.00 18.49 247 ILE A C 1
ATOM 1777 O O . ILE A 1 253 ? 26.679 30.859 -5.795 1.00 20.95 247 ILE A O 1
ATOM 1782 N N . ASP A 1 254 ? 27.796 29.959 -4.080 1.00 21.26 248 ASP A N 1
ATOM 1783 C CA . ASP A 1 254 ? 28.930 29.498 -4.901 1.00 21.52 248 ASP A CA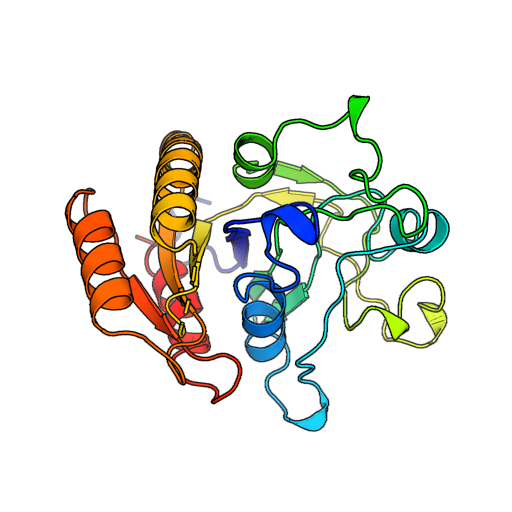 1
ATOM 1784 C C . ASP A 1 254 ? 28.665 28.170 -5.587 1.00 23.23 248 ASP A C 1
ATOM 1785 O O . ASP A 1 254 ? 29.438 27.785 -6.470 1.00 26.81 248 ASP A O 1
ATOM 1790 N N . LYS A 1 255 ? 27.597 27.469 -5.245 1.00 25.21 249 LYS A N 1
ATOM 1791 C CA . LYS A 1 255 ? 27.295 26.223 -5.943 1.00 31.47 249 LYS A CA 1
ATOM 1792 C C . LYS A 1 255 ? 27.304 26.354 -7.478 1.00 33.65 249 LYS A C 1
ATOM 1793 O O . LYS A 1 255 ? 26.849 27.347 -8.062 1.00 33.39 249 LYS A O 1
#